Protein AF-0000000078439221 (afdb_homodimer)

Sequence (364 aa):
MPETSILLKPAPYHVLSYGTLLGTTFFHSFVNGVVQFKTLPRPQFSALQARLFPIYFGIQSAVPLVLAITYPGGGPNHDSAGITGLLQTSNRWGFLVPIATICATGLVNLLVLLPATTKVMAERYSQERKDGKKSYDSAPHSQEMLALNKKFGKLHGISTLLNLTSFIMAVVYGVALSGRIVMPETSILLKPAPYHVLSYGTLLGTTFFHSFVNGVVQFKTLPRPQFSALQARLFPIYFGIQSAVPLVLAITYPGGGPNHDSAGITGLLQTSNRWGFLVPIATICATGLVNLLVLLPATTKVMAERYSQERKDGKKSYDSAPHSQEMLALNKKFGKLHGISTLLNLTSFIMAVVYGVALSGRIV

Foldseek 3Di:
DPPPDPVVALVVVLVVLLCCLQVLLCCVLPPVLVCLVVPDDPVVSVVVCLVVLLVNLVSLQCSLVSNQQSARAQPPVRADGHNRRCPDPVNVQQRNVLSVLSNVLSCCVNPPLSVVLVVLVVVQVVLCVVQVHHLPDDDDDDPVSVVSVVSNCVSVVVNSVSSVSNNVSSVSNVVSVVSRDD/DPPPDPVVALVVVLVVLLVCLLVLLCCVLPPVLVCLVVPDDPVVSVVVCLVVLLVNLVSLQCSLVSNQQSARAQPPVRADGHNRRCPDPVNVQQRNVLSVLSNVLSCCVNPPLSVVLVVLVVVQVVLCVVQVHHLPDDDDDDPSSVVSVVSNCVSVVSNSVSSVSNNVSSVSNVVSVVSRDD

Solvent-accessible surface area (backbone atoms only — not comparable to full-atom values): 18259 Å² total; per-residue (Å²): 126,82,81,72,58,66,85,78,44,46,31,31,58,24,45,47,45,50,15,37,53,43,3,34,48,50,36,44,67,71,42,50,49,52,51,42,58,77,66,40,60,64,72,60,36,49,55,47,46,68,64,45,43,60,56,54,25,42,47,39,31,49,44,35,55,52,39,40,61,19,32,63,33,36,43,98,77,59,37,48,47,19,59,68,24,41,68,32,75,92,29,33,79,38,44,37,48,23,39,51,48,23,21,51,38,16,40,44,36,49,71,48,44,45,58,52,41,52,50,48,50,53,50,45,53,54,47,20,65,74,67,74,44,62,90,84,52,76,82,86,72,54,71,67,53,50,52,46,51,51,51,40,50,51,46,52,49,53,43,51,50,38,50,48,50,31,47,53,26,44,50,48,28,31,42,45,52,25,74,27,54,54,125,82,80,72,60,66,84,79,43,45,31,31,60,23,43,46,45,50,14,36,53,42,3,32,48,49,36,43,68,71,42,49,49,51,51,43,58,75,67,40,59,65,70,59,34,51,55,46,47,67,63,45,44,60,55,55,25,41,47,38,31,48,45,35,55,51,40,39,60,18,31,63,32,36,42,96,76,60,36,48,47,18,58,68,21,41,68,33,76,92,29,33,79,38,42,37,48,24,38,52,47,24,21,50,38,15,41,45,36,47,72,48,43,44,57,52,43,53,52,48,49,53,50,45,54,53,48,20,63,75,66,73,44,62,88,83,53,75,82,86,71,53,72,68,53,50,52,47,51,50,50,41,51,50,47,51,47,54,43,51,50,37,50,48,49,31,47,54,26,45,50,47,28,30,42,44,54,25,73,25,54,53

Nearest PDB structures (foldseek):
  1i4l-assembly2_A-2  TM=3.339E-01  e=3.335E+00  Homo sapiens
  3zx6-assembly1_A  TM=2.802E-01  e=3.182E+00  Archaeoglobus fulgidus DSM 4304
  6wtd-assembly1_X  TM=2.904E-01  e=3.037E+00  Saccharomyces cerevisiae
  1i4d-assembly1_B  TM=2.488E-01  e=6.427E+00  Homo sapiens
  1i4d-assembly1_A  TM=2.793E-01  e=9.350E+00  Homo sapiens

pLDDT: mean 95.46, std 7.62, range [44.28, 98.94]

Radius of gyration: 23.37 Å; Cα contacts (8 Å, |Δi|>4): 506; chains: 2; bounding box: 56×71×48 Å

InterPro domains:
  IPR025423 TMEM205-like [PF13664] (16-125)
  IPR053009 Xanthocillin Biosynthesis-Associated Protein [PTHR23241] (12-181)

Organism: NCBI:txid1398154

Secondary structure (DSSP, 8-state):
-----GGGSSHHHHHHHHHHHHHHHHHIIIIIHHHHHHHS-HHHHHHHHHHHHHHHHHHHHHHHHHHHHT---BTTTTBPSHHHHHTSGGGIIIIIHHHHHHHHHHHHIIIIIHHHHHHHHHHHHHHHHHHTS-TTSSSP--HHHHHHHHHHHHHHHHHHHHHHHHHHHHHHHHHHHHTTB-/-----GGGSSHHHHHHHHHHHHHHHHHIIIIIHHHHHHHS-HHHHHHHHHHHHHHHHHHHHHHHHHHHHT---BTTTTBPSHHHHHTSGGGIIIIIHHHHHHHHHHHHIIIIIHHHHHHHHHHHHHHHHHHTS-TTSSSP--HHHHHHHHHHHHHHHHHHHHHHHHHHHHHHHHHHHHTTB-

Structure (mmCIF, N/CA/C/O backbone):
data_AF-0000000078439221-model_v1
#
loop_
_entity.id
_entity.type
_entity.pdbx_description
1 polymer 'TMEM205-like domain-containing protein'
#
loop_
_atom_site.group_PDB
_atom_site.id
_atom_site.type_symbol
_atom_site.label_atom_id
_atom_site.label_alt_id
_atom_site.label_comp_id
_atom_site.label_asym_id
_atom_site.label_entity_id
_atom_site.label_seq_id
_atom_site.pdbx_PDB_ins_code
_atom_site.Cartn_x
_atom_site.Cartn_y
_atom_site.Cartn_z
_atom_site.occupancy
_atom_site.B_iso_or_equiv
_atom_site.auth_seq_id
_atom_site.auth_comp_id
_atom_site.auth_asym_id
_atom_site.auth_atom_id
_atom_site.pdbx_PDB_model_num
ATOM 1 N N . MET A 1 1 ? -15.914 36.75 3.844 1 44.41 1 MET A N 1
ATOM 2 C CA . MET A 1 1 ? -15.883 36.125 2.523 1 44.41 1 MET A CA 1
ATOM 3 C C . MET A 1 1 ? -16.234 34.625 2.611 1 44.41 1 MET A C 1
ATOM 5 O O . MET A 1 1 ? -16.016 34 3.643 1 44.41 1 MET A O 1
ATOM 9 N N . PRO A 1 2 ? -17.031 34.094 1.822 1 50.22 2 PRO A N 1
ATOM 10 C CA . PRO A 1 2 ? -17.5 32.719 2 1 50.22 2 PRO A CA 1
ATOM 11 C C . PRO A 1 2 ? -16.359 31.703 2.111 1 50.22 2 PRO A C 1
ATOM 13 O O . PRO A 1 2 ? -15.344 31.844 1.422 1 50.22 2 PRO A O 1
ATOM 16 N N . GLU A 1 3 ? -16.156 31.047 3.207 1 63.66 3 GLU A N 1
ATOM 17 C CA . GLU A 1 3 ? -15.07 30.094 3.441 1 63.66 3 GLU A CA 1
ATOM 18 C C . GLU A 1 3 ? -14.969 29.078 2.303 1 63.66 3 GLU A C 1
ATOM 20 O O . GLU A 1 3 ? -15.953 28.422 1.955 1 63.66 3 GLU A O 1
ATOM 25 N N . THR A 1 4 ? -14.109 29.312 1.229 1 75.19 4 THR A N 1
ATOM 26 C CA . THR A 1 4 ? -13.867 28.422 0.101 1 75.19 4 THR A CA 1
ATOM 27 C C . THR A 1 4 ? -13.812 26.969 0.564 1 75.19 4 THR A C 1
ATOM 29 O O . THR A 1 4 ? -13.25 26.672 1.619 1 75.19 4 THR A O 1
ATOM 32 N N . SER A 1 5 ? -14.609 26.25 -0.125 1 89.12 5 SER A N 1
ATOM 33 C CA . SER A 1 5 ? -14.68 24.812 0.178 1 89.12 5 SER A CA 1
ATOM 34 C C . SER A 1 5 ? -13.281 24.203 0.271 1 89.12 5 SER A C 1
ATOM 36 O O . SER A 1 5 ? -12.406 24.531 -0.534 1 89.12 5 SER A O 1
ATOM 38 N N . ILE A 1 6 ? -12.961 23.5 1.235 1 89.38 6 ILE A N 1
ATOM 39 C CA . ILE A 1 6 ? -11.695 22.812 1.461 1 89.38 6 ILE A CA 1
ATOM 40 C C . ILE A 1 6 ? -11.32 22 0.228 1 89.38 6 ILE A C 1
ATOM 42 O O . ILE A 1 6 ? -10.133 21.797 -0.06 1 89.38 6 ILE A O 1
ATOM 46 N N . LEU A 1 7 ? -12.297 21.594 -0.564 1 90.12 7 LEU A N 1
ATOM 47 C CA . LEU A 1 7 ? -12.062 20.75 -1.728 1 90.12 7 LEU A CA 1
ATOM 48 C C . LEU A 1 7 ? -11.453 21.547 -2.871 1 90.12 7 LEU A C 1
ATOM 50 O O . LEU A 1 7 ? -10.93 20.984 -3.832 1 90.12 7 LEU A O 1
ATOM 54 N N . LEU A 1 8 ? -11.484 22.828 -2.76 1 89.56 8 LEU A N 1
ATOM 55 C CA . LEU A 1 8 ? -10.898 23.672 -3.797 1 89.56 8 LEU A CA 1
ATOM 56 C C . LEU A 1 8 ? -9.477 24.078 -3.42 1 89.56 8 LEU A C 1
ATOM 58 O O . LEU A 1 8 ? -8.781 24.719 -4.207 1 89.56 8 LEU A O 1
ATOM 62 N N . LYS A 1 9 ? -9.078 23.703 -2.262 1 90.5 9 LYS A N 1
ATOM 63 C CA . LYS A 1 9 ? -7.723 23.969 -1.795 1 90.5 9 LYS A CA 1
ATOM 64 C C . LYS A 1 9 ? -6.781 22.812 -2.146 1 90.5 9 LYS A C 1
ATOM 66 O O . LYS A 1 9 ? -7.219 21.672 -2.309 1 90.5 9 LYS A O 1
ATOM 71 N N . PRO A 1 10 ? -5.5 23 -2.246 1 93.12 10 PRO A N 1
ATOM 72 C CA . PRO A 1 10 ? -4.547 21.969 -2.631 1 93.12 10 PRO A CA 1
ATOM 73 C C . PRO A 1 10 ? -4.266 20.969 -1.5 1 93.12 10 PRO A C 1
ATOM 75 O O . PRO A 1 10 ? -3.855 19.844 -1.756 1 93.12 10 PRO A O 1
ATOM 78 N N . ALA A 1 11 ? -4.566 21.344 -0.304 1 94.31 11 ALA A N 1
ATOM 79 C CA . ALA A 1 11 ? -4.121 20.625 0.877 1 94.31 11 ALA A CA 1
ATOM 80 C C . ALA A 1 11 ? -4.703 19.203 0.901 1 94.31 11 ALA A C 1
ATOM 82 O O . ALA A 1 11 ? -3.998 18.25 1.212 1 94.31 11 ALA A O 1
ATOM 83 N N . PRO A 1 12 ? -5.988 19.047 0.542 1 96.75 12 PRO A N 1
ATOM 84 C CA . PRO A 1 12 ? -6.508 17.672 0.556 1 96.75 12 PRO A CA 1
ATOM 85 C C . PRO A 1 12 ? -5.789 16.766 -0.431 1 96.75 12 PRO A C 1
ATOM 87 O O . PRO A 1 12 ? -5.48 15.617 -0.101 1 96.75 12 PRO A O 1
ATOM 90 N N . TYR A 1 13 ? -5.48 17.266 -1.539 1 97.81 13 TYR A N 1
ATOM 91 C CA . TYR A 1 13 ? -4.809 16.469 -2.561 1 97.81 13 TYR A CA 1
ATOM 92 C C . TYR A 1 13 ? -3.367 16.172 -2.168 1 97.81 13 TYR A C 1
ATOM 94 O O . TYR A 1 13 ? -2.824 15.125 -2.508 1 97.81 13 TYR A O 1
ATOM 102 N N . HIS A 1 14 ? -2.824 17.094 -1.469 1 98.12 14 HIS A N 1
ATOM 103 C CA . HIS A 1 14 ? -1.473 16.906 -0.957 1 98.12 14 HIS A CA 1
ATOM 104 C C . HIS A 1 14 ? -1.422 15.766 0.062 1 98.12 14 HIS A C 1
ATOM 106 O O . HIS A 1 14 ? -0.618 14.844 -0.072 1 98.12 14 HIS A O 1
ATOM 112 N N . VAL A 1 15 ? -2.33 15.789 0.972 1 98.31 15 VAL A N 1
ATOM 113 C CA . VAL A 1 15 ? -2.346 14.812 2.059 1 98.31 15 VAL A CA 1
ATOM 114 C C . VAL A 1 15 ? -2.686 13.43 1.509 1 98.31 15 VAL A C 1
ATOM 116 O O . VAL A 1 15 ? -2.039 12.445 1.858 1 98.31 15 VAL A O 1
ATOM 119 N N . LEU A 1 16 ? -3.594 13.391 0.62 1 98.88 16 LEU A N 1
ATOM 120 C CA . LEU A 1 16 ? -3.996 12.109 0.042 1 98.88 16 LEU A CA 1
ATOM 121 C C . LEU A 1 16 ? -2.881 11.531 -0.819 1 98.88 16 LEU A C 1
ATOM 123 O O . LEU A 1 16 ? -2.633 10.32 -0.788 1 98.88 16 LEU A O 1
ATOM 127 N N . SER A 1 17 ? -2.207 12.359 -1.577 1 98.88 17 SER A N 1
ATOM 128 C CA . SER A 1 17 ? -1.103 11.898 -2.412 1 98.88 17 SER A CA 1
ATOM 129 C C . SER A 1 17 ? 0.062 11.406 -1.562 1 98.88 17 SER A C 1
ATOM 131 O O . SER A 1 17 ? 0.631 10.344 -1.835 1 98.88 17 SER A O 1
ATOM 133 N N . TYR A 1 18 ? 0.361 12.18 -0.55 1 98.88 18 TYR A N 1
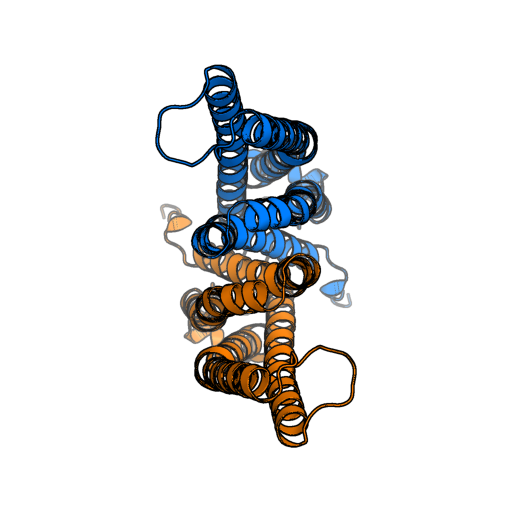ATOM 134 C CA . TYR A 1 18 ? 1.446 11.781 0.337 1 98.88 18 TYR A CA 1
ATOM 135 C C . TYR A 1 18 ? 1.151 10.43 0.981 1 98.88 18 TYR A C 1
ATOM 137 O O . TYR A 1 18 ? 2.008 9.539 1.001 1 98.88 18 TYR A O 1
ATOM 145 N N . GLY A 1 19 ? -0.044 10.258 1.537 1 98.94 19 GLY A N 1
ATOM 146 C CA . GLY A 1 19 ? -0.419 9 2.162 1 98.94 19 GLY A CA 1
ATOM 147 C C . GLY A 1 19 ? -0.369 7.82 1.21 1 98.94 19 GLY A C 1
ATOM 148 O O . GLY A 1 19 ? 0.093 6.738 1.577 1 98.94 19 GLY A O 1
ATOM 149 N N . THR A 1 20 ? -0.86 8.039 -0.013 1 98.94 20 THR A N 1
ATOM 150 C CA . THR A 1 20 ? -0.829 6.992 -1.027 1 98.94 20 THR A CA 1
ATOM 151 C C . THR A 1 20 ? 0.605 6.555 -1.306 1 98.94 20 THR A C 1
ATOM 153 O O . THR A 1 20 ? 0.891 5.355 -1.372 1 98.94 20 THR A O 1
ATOM 156 N N . LEU A 1 21 ? 1.48 7.516 -1.413 1 98.94 21 LEU A N 1
ATOM 157 C CA . LEU A 1 21 ? 2.883 7.23 -1.695 1 98.94 21 LEU A CA 1
ATOM 158 C C . LEU A 1 21 ? 3.523 6.461 -0.543 1 98.94 21 LEU A C 1
ATOM 160 O O . LEU A 1 21 ? 4.148 5.422 -0.757 1 98.94 21 LEU A O 1
ATOM 164 N N . LEU A 1 22 ? 3.377 6.945 0.686 1 98.94 22 LEU A N 1
ATOM 165 C CA . LEU A 1 22 ? 3.996 6.328 1.853 1 98.94 22 LEU A CA 1
ATOM 166 C C . LEU A 1 22 ? 3.469 4.91 2.064 1 98.94 22 LEU A C 1
ATOM 168 O O . LEU A 1 22 ? 4.25 3.969 2.199 1 98.94 22 LEU A O 1
ATOM 172 N N . GLY A 1 23 ? 2.182 4.77 2.051 1 98.94 23 GLY A N 1
ATOM 173 C CA . GLY A 1 23 ? 1.59 3.473 2.35 1 98.94 23 GLY A CA 1
ATOM 174 C C . GLY A 1 23 ? 1.845 2.438 1.27 1 98.94 23 GLY A C 1
ATOM 175 O O . GLY A 1 23 ? 2.053 1.261 1.567 1 98.94 23 GLY A O 1
ATOM 176 N N . THR A 1 24 ? 1.765 2.902 0.025 1 98.88 24 THR A N 1
ATOM 177 C CA . THR A 1 24 ? 2.104 2.002 -1.071 1 98.88 24 THR A CA 1
ATOM 178 C C . THR A 1 24 ? 3.537 1.497 -0.933 1 98.88 24 THR A C 1
ATOM 180 O O . THR A 1 24 ? 3.793 0.297 -1.054 1 98.88 24 THR A O 1
ATOM 183 N N . THR A 1 25 ? 4.441 2.395 -0.646 1 98.88 25 THR A N 1
ATOM 184 C CA . THR A 1 25 ? 5.852 2.041 -0.529 1 98.88 25 THR A CA 1
ATOM 185 C C . THR A 1 25 ? 6.082 1.119 0.666 1 98.88 25 THR A C 1
ATOM 187 O O . THR A 1 25 ? 6.773 0.107 0.551 1 98.88 25 THR A O 1
ATOM 190 N N . PHE A 1 26 ? 5.504 1.433 1.766 1 98.94 26 PHE A N 1
ATOM 191 C CA . PHE A 1 26 ? 5.621 0.6 2.957 1 98.94 26 PHE A CA 1
ATOM 192 C C . PHE A 1 26 ? 5.094 -0.804 2.689 1 98.94 26 PHE A C 1
ATOM 194 O O . PHE A 1 26 ? 5.785 -1.792 2.939 1 98.94 26 PHE A O 1
ATOM 201 N N . PHE A 1 27 ? 3.871 -0.852 2.209 1 98.88 27 PHE A N 1
ATOM 202 C CA . PHE A 1 27 ? 3.184 -2.133 2.104 1 98.88 27 PHE A CA 1
ATOM 203 C C . PHE A 1 27 ? 3.889 -3.047 1.108 1 98.88 27 PHE A C 1
ATOM 205 O O . PHE A 1 27 ? 4.09 -4.234 1.381 1 98.88 27 PHE A O 1
ATOM 212 N N . HIS A 1 28 ? 4.25 -2.508 -0.046 1 98.69 28 HIS A N 1
ATOM 213 C CA . HIS A 1 28 ? 4.875 -3.361 -1.05 1 98.69 28 HIS A CA 1
ATOM 214 C C . HIS A 1 28 ? 6.27 -3.795 -0.614 1 98.69 28 HIS A C 1
ATOM 216 O O . HIS A 1 28 ? 6.676 -4.934 -0.856 1 98.69 28 HIS A O 1
ATOM 222 N N . SER A 1 29 ? 7.035 -2.924 0.093 1 98.44 29 SER A N 1
ATOM 223 C CA . SER A 1 29 ? 8.43 -3.197 0.427 1 98.44 29 SER A CA 1
ATOM 224 C C . SER A 1 29 ? 8.539 -4.164 1.601 1 98.44 29 SER A C 1
ATOM 226 O O . SER A 1 29 ? 9.398 -5.047 1.608 1 98.44 29 SER A O 1
ATOM 228 N N . PHE A 1 30 ? 7.613 -4.031 2.5 1 98.69 30 PHE A N 1
ATOM 229 C CA . PHE A 1 30 ? 7.891 -4.719 3.754 1 98.69 30 PHE A CA 1
ATOM 230 C C . PHE A 1 30 ? 6.848 -5.801 4.02 1 98.69 30 PHE A C 1
ATOM 232 O O . PHE A 1 30 ? 7 -6.605 4.941 1 98.69 30 PHE A O 1
ATOM 239 N N . VAL A 1 31 ? 5.762 -5.828 3.232 1 98.62 31 VAL A N 1
ATOM 240 C CA . VAL A 1 31 ? 4.727 -6.832 3.459 1 98.62 31 VAL A CA 1
ATOM 241 C C . VAL A 1 31 ? 4.465 -7.605 2.166 1 98.62 31 VAL A C 1
ATOM 243 O O . VAL A 1 31 ? 4.812 -8.781 2.057 1 98.62 31 VAL A O 1
ATOM 246 N N . ASN A 1 32 ? 3.994 -6.895 1.194 1 98.56 32 ASN A N 1
ATOM 247 C CA . ASN A 1 32 ? 3.486 -7.508 -0.029 1 98.56 32 ASN A CA 1
ATOM 248 C C . ASN A 1 32 ? 4.574 -8.297 -0.753 1 98.56 32 ASN A C 1
ATOM 250 O O . ASN A 1 32 ? 4.398 -9.477 -1.041 1 98.56 32 ASN A O 1
ATOM 254 N N . GLY A 1 33 ? 5.676 -7.645 -0.997 1 98.12 33 GLY A N 1
ATOM 255 C CA . GLY A 1 33 ? 6.77 -8.312 -1.676 1 98.12 33 GLY A CA 1
ATOM 256 C C . GLY A 1 33 ? 7.301 -9.516 -0.911 1 98.12 33 GLY A C 1
ATOM 257 O O . GLY A 1 33 ? 7.605 -10.555 -1.505 1 98.12 33 GLY A O 1
ATOM 258 N N . VAL A 1 34 ? 7.379 -9.398 0.354 1 98.5 34 VAL A N 1
ATOM 259 C CA . VAL A 1 34 ? 7.902 -10.453 1.21 1 98.5 34 VAL A CA 1
ATOM 260 C C . VAL A 1 34 ? 6.941 -11.648 1.199 1 98.5 34 VAL A C 1
ATOM 262 O O . VAL A 1 34 ? 7.363 -12.789 1.003 1 98.5 34 VAL A O 1
ATOM 265 N N . VAL A 1 35 ? 5.707 -11.398 1.324 1 98.81 35 VAL A N 1
ATOM 266 C CA . VAL A 1 35 ? 4.707 -12.461 1.365 1 98.81 35 VAL A CA 1
ATOM 267 C C . VAL A 1 35 ? 4.617 -13.141 -0.001 1 98.81 35 VAL A C 1
ATOM 269 O O . VAL A 1 35 ? 4.512 -14.367 -0.087 1 98.81 35 VAL A O 1
ATOM 272 N N . GLN A 1 36 ? 4.688 -12.383 -1.051 1 98.81 36 GLN A N 1
ATOM 273 C CA . GLN A 1 36 ? 4.664 -12.945 -2.398 1 98.81 36 GLN A CA 1
ATOM 274 C C . GLN A 1 36 ? 5.844 -13.883 -2.623 1 98.81 36 GLN A C 1
ATOM 276 O O . GLN A 1 36 ? 5.676 -14.984 -3.16 1 98.81 36 GLN A O 1
ATOM 281 N N . PHE A 1 37 ? 6.98 -13.477 -2.221 1 98.19 37 PHE A N 1
ATOM 282 C CA . PHE A 1 37 ? 8.188 -14.266 -2.402 1 98.19 37 PHE A CA 1
ATOM 283 C C . PHE A 1 37 ? 8.102 -15.578 -1.632 1 98.19 37 PHE A C 1
ATOM 285 O O . PHE A 1 37 ? 8.5 -16.625 -2.141 1 98.19 37 PHE A O 1
ATOM 292 N N . LYS A 1 38 ? 7.543 -15.562 -0.443 1 98.38 38 LYS A N 1
ATOM 293 C CA . LYS A 1 38 ? 7.477 -16.734 0.418 1 98.38 38 LYS A CA 1
ATOM 294 C C . LYS A 1 38 ? 6.355 -17.672 -0.02 1 98.38 38 LYS A C 1
ATOM 296 O O . LYS A 1 38 ? 6.387 -18.875 0.286 1 98.38 38 LYS A O 1
ATOM 301 N N . THR A 1 39 ? 5.398 -17.203 -0.735 1 98.5 39 THR A N 1
ATOM 302 C CA . THR A 1 39 ? 4.188 -17.969 -0.995 1 98.5 39 THR A CA 1
ATOM 303 C C . THR A 1 39 ? 4.203 -18.547 -2.41 1 98.5 39 THR A C 1
ATOM 305 O O . THR A 1 39 ? 3.721 -19.656 -2.645 1 98.5 39 THR A O 1
ATOM 308 N N . LEU A 1 40 ? 4.793 -17.859 -3.404 1 98.44 40 LEU A N 1
ATOM 309 C CA . LEU A 1 40 ? 4.676 -18.219 -4.812 1 98.44 40 LEU A CA 1
ATOM 310 C C . LEU A 1 40 ? 5.934 -18.938 -5.297 1 98.44 40 LEU A C 1
ATOM 312 O O . LEU A 1 40 ? 7.043 -18.578 -4.891 1 98.44 40 LEU A O 1
ATOM 316 N N . PRO A 1 41 ? 5.73 -19.891 -6.25 1 96.75 41 PRO A N 1
ATOM 317 C CA . PRO A 1 41 ? 6.922 -20.344 -6.977 1 96.75 41 PRO A CA 1
ATOM 318 C C . PRO A 1 41 ? 7.625 -19.203 -7.715 1 96.75 41 PRO A C 1
ATOM 320 O O . PRO A 1 41 ? 6.973 -18.266 -8.18 1 96.75 41 PRO A O 1
ATOM 323 N N . ARG A 1 42 ? 8.891 -19.328 -7.938 1 95.56 42 ARG A N 1
ATOM 324 C CA . ARG A 1 42 ? 9.742 -18.266 -8.43 1 95.56 42 ARG A CA 1
ATOM 325 C C . ARG A 1 42 ? 9.25 -17.734 -9.781 1 95.56 42 ARG A C 1
ATOM 327 O O . ARG A 1 42 ? 9.203 -16.531 -10 1 95.56 42 ARG A O 1
ATOM 334 N N . PRO A 1 43 ? 8.898 -18.594 -10.727 1 94.69 43 PRO A N 1
ATOM 335 C CA . PRO A 1 43 ? 8.43 -18.047 -12 1 94.69 43 PRO A CA 1
ATOM 336 C C . PRO A 1 43 ? 7.168 -17.203 -11.859 1 94.69 43 PRO A C 1
ATOM 338 O O . PRO A 1 43 ? 7.031 -16.172 -12.523 1 94.69 43 PRO A O 1
ATOM 341 N N . GLN A 1 44 ? 6.234 -17.641 -10.992 1 96.69 44 GLN A N 1
ATOM 342 C CA . GLN A 1 44 ? 5.012 -16.875 -10.773 1 96.69 44 GLN A CA 1
ATOM 343 C C . GLN A 1 44 ? 5.305 -15.578 -10.023 1 96.69 44 GLN A C 1
ATOM 345 O O . GLN A 1 44 ? 4.711 -14.539 -10.312 1 96.69 44 GLN A O 1
ATOM 350 N N . PHE A 1 45 ? 6.211 -15.711 -9.055 1 97.81 45 PHE A N 1
ATOM 351 C CA . PHE A 1 45 ? 6.652 -14.516 -8.344 1 97.81 45 PHE A CA 1
ATOM 352 C C . PHE A 1 45 ? 7.242 -13.492 -9.305 1 97.81 45 PHE A C 1
ATOM 354 O O . PHE A 1 45 ? 6.891 -12.312 -9.258 1 97.81 45 PHE A O 1
ATOM 361 N N . SER A 1 46 ? 8.086 -13.953 -10.141 1 96.25 46 SER A N 1
ATOM 362 C CA . SER A 1 46 ? 8.75 -13.078 -11.102 1 96.25 46 SER A CA 1
ATOM 363 C C . SER A 1 46 ? 7.746 -12.438 -12.055 1 96.25 46 SER A C 1
ATOM 365 O O . SER A 1 46 ? 7.828 -11.242 -12.336 1 96.25 46 SER A O 1
ATOM 367 N N . ALA A 1 47 ? 6.852 -13.195 -12.547 1 96.31 47 ALA A N 1
ATOM 368 C CA . ALA A 1 47 ? 5.832 -12.68 -13.461 1 96.31 47 ALA A CA 1
ATOM 369 C C . ALA A 1 47 ? 4.98 -11.609 -12.781 1 96.31 47 ALA A C 1
ATOM 371 O O . ALA A 1 47 ? 4.633 -10.602 -13.398 1 96.31 47 ALA A O 1
ATOM 372 N N . LEU A 1 48 ? 4.645 -11.867 -11.539 1 98.25 48 LEU A N 1
ATOM 373 C CA . LEU A 1 48 ? 3.838 -10.914 -10.789 1 98.25 48 LEU A CA 1
ATOM 374 C C . LEU A 1 48 ? 4.602 -9.609 -10.578 1 98.25 48 LEU A C 1
ATOM 376 O O . LEU A 1 48 ? 4.051 -8.523 -10.781 1 98.25 48 LEU A O 1
ATOM 380 N N . GLN A 1 49 ? 5.871 -9.68 -10.227 1 97.81 49 GLN A N 1
ATOM 381 C CA . GLN A 1 49 ? 6.672 -8.484 -10.031 1 97.81 49 GLN A CA 1
ATOM 382 C C . GLN A 1 49 ? 6.809 -7.688 -11.32 1 97.81 49 GLN A C 1
ATOM 384 O O . GLN A 1 49 ? 6.809 -6.453 -11.305 1 97.81 49 GLN A O 1
ATOM 389 N N . ALA A 1 50 ? 6.926 -8.367 -12.398 1 96.62 50 ALA A N 1
ATOM 390 C CA . ALA A 1 50 ? 7.066 -7.711 -13.695 1 96.62 50 ALA A CA 1
ATOM 391 C C . ALA A 1 50 ? 5.84 -6.871 -14.023 1 96.62 50 ALA A C 1
ATOM 393 O O . ALA A 1 50 ? 5.93 -5.891 -14.773 1 96.62 50 ALA A O 1
ATOM 394 N N . ARG A 1 51 ? 4.727 -7.223 -13.5 1 98 51 ARG A N 1
ATOM 395 C CA . ARG A 1 51 ? 3.498 -6.477 -13.75 1 98 51 ARG A CA 1
ATOM 396 C C . ARG A 1 51 ? 3.279 -5.402 -12.688 1 98 51 ARG A C 1
ATOM 398 O O . ARG A 1 51 ? 2.699 -4.355 -12.969 1 98 51 ARG A O 1
ATOM 405 N N . LEU A 1 52 ? 3.74 -5.609 -11.5 1 98.69 52 LEU A N 1
ATOM 406 C CA . LEU A 1 52 ? 3.496 -4.695 -10.391 1 98.69 52 LEU A CA 1
ATOM 407 C C . LEU A 1 52 ? 4.5 -3.545 -10.398 1 98.69 52 LEU A C 1
ATOM 409 O O . LEU A 1 52 ? 4.141 -2.4 -10.117 1 98.69 52 LEU A O 1
ATOM 413 N N . PHE A 1 53 ? 5.719 -3.805 -10.789 1 98.69 53 PHE A N 1
ATOM 414 C CA . PHE A 1 53 ? 6.797 -2.846 -10.586 1 98.69 53 PHE A CA 1
ATOM 415 C C . PHE A 1 53 ? 6.602 -1.616 -11.461 1 98.69 53 PHE A C 1
ATOM 417 O O . PHE A 1 53 ? 6.855 -0.49 -11.031 1 98.69 53 PHE A O 1
ATOM 424 N N . PRO A 1 54 ? 6.16 -1.768 -12.688 1 98.75 54 PRO A N 1
ATOM 425 C CA . PRO A 1 54 ? 5.918 -0.552 -13.469 1 98.75 54 PRO A CA 1
ATOM 426 C C . PRO A 1 54 ? 4.898 0.377 -12.82 1 98.75 54 PRO A C 1
ATOM 428 O O . PRO A 1 54 ? 5.047 1.601 -12.875 1 98.75 54 PRO A O 1
ATOM 431 N N . ILE A 1 55 ? 3.906 -0.143 -12.219 1 98.88 55 ILE A N 1
ATOM 432 C CA . ILE A 1 55 ? 2.889 0.66 -11.547 1 98.88 55 ILE A CA 1
ATOM 433 C C . ILE A 1 55 ? 3.463 1.256 -10.266 1 98.88 55 ILE A C 1
ATOM 435 O O . ILE A 1 55 ? 3.314 2.453 -10.008 1 98.88 55 ILE A O 1
ATOM 439 N N . TYR A 1 56 ? 4.129 0.408 -9.492 1 98.88 56 TYR A N 1
ATOM 440 C CA . TYR A 1 56 ? 4.699 0.775 -8.203 1 98.88 56 TYR A CA 1
ATOM 441 C C . TYR A 1 56 ? 5.727 1.894 -8.359 1 98.88 56 TYR A C 1
ATOM 443 O O . TYR A 1 56 ? 5.621 2.934 -7.703 1 98.88 56 TYR A O 1
ATOM 451 N N . PHE A 1 57 ? 6.656 1.709 -9.289 1 98.94 57 PHE A N 1
ATOM 452 C CA . PHE A 1 57 ? 7.676 2.727 -9.508 1 98.94 57 PHE A CA 1
ATOM 453 C C . PHE A 1 57 ? 7.098 3.92 -10.258 1 98.94 57 PHE A C 1
ATOM 455 O O . PHE A 1 57 ? 7.598 5.039 -10.125 1 98.94 57 PHE A O 1
ATOM 462 N N . GLY A 1 58 ? 6.09 3.686 -11.016 1 98.94 58 GLY A N 1
ATOM 463 C CA . GLY A 1 58 ? 5.363 4.805 -11.602 1 98.94 58 GLY A CA 1
ATOM 464 C C . GLY A 1 58 ? 4.77 5.734 -10.555 1 98.94 58 GLY A C 1
ATOM 465 O O . GLY A 1 58 ? 4.852 6.957 -10.688 1 98.94 58 GLY A O 1
ATOM 466 N N . ILE A 1 59 ? 4.168 5.145 -9.57 1 98.88 59 ILE A N 1
ATOM 467 C CA . ILE A 1 59 ? 3.609 5.914 -8.461 1 98.88 59 ILE A CA 1
ATOM 468 C C . ILE A 1 59 ? 4.723 6.691 -7.766 1 98.88 59 ILE A C 1
ATOM 470 O O . ILE A 1 59 ? 4.582 7.887 -7.496 1 98.88 59 ILE A O 1
ATOM 474 N N . GLN A 1 60 ? 5.871 6.066 -7.566 1 98.88 60 GLN A N 1
ATOM 475 C CA . GLN A 1 60 ? 6.988 6.699 -6.875 1 98.88 60 GLN A CA 1
ATOM 476 C C . GLN A 1 60 ? 7.605 7.805 -7.73 1 98.88 60 GLN A C 1
ATOM 478 O O . GLN A 1 60 ? 8.258 8.711 -7.211 1 98.88 60 GLN A O 1
ATOM 483 N N . SER A 1 61 ? 7.387 7.727 -9.023 1 98.88 61 SER A N 1
ATOM 484 C CA . SER A 1 61 ? 7.926 8.734 -9.938 1 98.88 61 SER A CA 1
ATOM 485 C C . SER A 1 61 ? 6.961 9.906 -10.094 1 98.88 61 SER A C 1
ATOM 487 O O . SER A 1 61 ? 7.379 11.062 -10.102 1 98.88 61 SER A O 1
ATOM 489 N N . ALA A 1 62 ? 5.672 9.633 -10.141 1 98.88 62 ALA A N 1
ATOM 490 C CA . ALA A 1 62 ? 4.691 10.641 -10.531 1 98.88 62 ALA A CA 1
ATOM 491 C C . ALA A 1 62 ? 4.133 11.359 -9.305 1 98.88 62 ALA A C 1
ATOM 493 O O . ALA A 1 62 ? 3.887 12.57 -9.352 1 98.88 62 ALA A O 1
ATOM 494 N N . VAL A 1 63 ? 3.902 10.688 -8.195 1 98.88 63 VAL A N 1
ATOM 495 C CA . VAL A 1 63 ? 3.197 11.25 -7.055 1 98.88 63 VAL A CA 1
ATOM 496 C C . VAL A 1 63 ? 4.02 12.391 -6.453 1 98.88 63 VAL A C 1
ATOM 498 O O . VAL A 1 63 ? 3.467 13.406 -6.02 1 98.88 63 VAL A O 1
ATOM 501 N N . PRO A 1 64 ? 5.355 12.281 -6.438 1 98.75 64 PRO A N 1
ATOM 502 C CA . PRO A 1 64 ? 6.129 13.43 -5.945 1 98.75 64 PRO A CA 1
ATOM 503 C C . PRO A 1 64 ? 5.871 14.703 -6.75 1 98.75 64 PRO A C 1
ATOM 505 O O . PRO A 1 64 ? 5.926 15.805 -6.195 1 98.75 64 PRO A O 1
ATOM 508 N N . LEU A 1 65 ? 5.586 14.57 -8.008 1 98.56 65 LEU A N 1
ATOM 509 C CA . LEU A 1 65 ? 5.242 15.742 -8.805 1 98.56 65 LEU A CA 1
ATOM 510 C C . LEU A 1 65 ? 3.918 16.344 -8.352 1 98.56 65 LEU A C 1
ATOM 512 O O . LEU A 1 65 ? 3.771 17.562 -8.297 1 98.56 65 LEU A O 1
ATOM 516 N N . VAL A 1 66 ? 2.953 15.508 -7.992 1 98.56 66 VAL A N 1
ATOM 517 C CA . VAL A 1 66 ? 1.683 15.969 -7.441 1 98.56 66 VAL A CA 1
ATOM 518 C C . VAL A 1 66 ? 1.923 16.672 -6.109 1 98.56 66 VAL A C 1
ATOM 520 O O . VAL A 1 66 ? 1.326 17.719 -5.836 1 98.56 66 VAL A O 1
ATOM 523 N N . LEU A 1 67 ? 2.816 16.125 -5.34 1 98.44 67 LEU A N 1
ATOM 524 C CA . LEU A 1 67 ? 3.146 16.734 -4.059 1 98.44 67 LEU A CA 1
ATOM 525 C C . LEU A 1 67 ? 3.762 18.125 -4.258 1 98.44 67 LEU A C 1
ATOM 527 O O . LEU A 1 67 ? 3.455 19.062 -3.516 1 98.44 67 LEU A O 1
ATOM 531 N N . ALA A 1 68 ? 4.559 18.219 -5.25 1 97.31 68 ALA A N 1
ATOM 532 C CA . ALA A 1 68 ? 5.188 19.5 -5.527 1 97.31 68 ALA A CA 1
ATOM 533 C C . ALA A 1 68 ? 4.145 20.547 -5.918 1 97.31 68 ALA A C 1
ATOM 535 O O . ALA A 1 68 ? 4.168 21.672 -5.422 1 97.31 68 ALA A O 1
ATOM 536 N N . ILE A 1 69 ? 3.197 20.172 -6.742 1 96.75 69 ILE A N 1
ATOM 537 C CA . ILE A 1 69 ? 2.195 21.094 -7.273 1 96.75 69 ILE A CA 1
ATOM 538 C C . ILE A 1 69 ? 1.204 21.469 -6.172 1 96.75 69 ILE A C 1
ATOM 540 O O . ILE A 1 69 ? 0.721 22.594 -6.125 1 96.75 69 ILE A O 1
ATOM 544 N N . THR A 1 70 ? 0.988 20.594 -5.227 1 96.44 70 THR A N 1
ATOM 545 C CA . THR A 1 70 ? -0.046 20.812 -4.223 1 96.44 70 THR A CA 1
ATOM 546 C C . THR A 1 70 ? 0.574 21.234 -2.893 1 96.44 70 THR A C 1
ATOM 548 O O . THR A 1 70 ? -0.109 21.266 -1.866 1 96.44 70 THR A O 1
ATOM 551 N N . TYR A 1 71 ? 1.778 21.484 -2.896 1 95.38 71 TYR A N 1
ATOM 552 C CA . TYR A 1 71 ? 2.418 21.906 -1.659 1 95.38 71 TYR A CA 1
ATOM 553 C C . TYR A 1 71 ? 1.613 23.016 -0.982 1 95.38 71 TYR A C 1
ATOM 555 O O . TYR A 1 71 ? 1.304 24.031 -1.602 1 95.38 71 TYR A O 1
ATOM 563 N N . PRO A 1 72 ? 1.111 22.844 0.255 1 87.56 72 PRO A N 1
ATOM 564 C CA . PRO A 1 72 ? 0.096 23.719 0.847 1 87.56 72 PRO A CA 1
ATOM 565 C C . PRO A 1 72 ? 0.645 25.094 1.216 1 87.56 72 PRO A C 1
ATOM 567 O O . PRO A 1 72 ? -0.103 26.078 1.237 1 87.56 72 PRO A O 1
ATOM 570 N N . GLY A 1 73 ? 1.741 25.391 1.365 1 83.19 73 GLY A N 1
ATOM 571 C CA . GLY A 1 73 ? 2.252 26.672 1.827 1 83.19 73 GLY A CA 1
ATOM 572 C C . GLY A 1 73 ? 1.801 27.031 3.232 1 83.19 73 GLY A C 1
ATOM 573 O O . GLY A 1 73 ? 1.136 26.219 3.895 1 83.19 73 GLY A O 1
ATOM 574 N N . GLY A 1 74 ? 2.188 28.328 3.664 1 79.38 74 GLY A N 1
ATOM 575 C CA . GLY A 1 74 ? 1.854 28.812 4.992 1 79.38 74 GLY A CA 1
ATOM 576 C C . GLY A 1 74 ? 2.889 28.453 6.039 1 79.38 74 GLY A C 1
ATOM 577 O O . GLY A 1 74 ? 4.094 28.578 5.801 1 79.38 74 GLY A O 1
ATOM 578 N N . GLY A 1 75 ? 2.377 28 7.148 1 69.94 75 GLY A N 1
ATOM 579 C CA . GLY A 1 75 ? 3.248 27.594 8.234 1 69.94 75 GLY A CA 1
ATOM 580 C C . GLY A 1 75 ? 3.918 28.75 8.938 1 69.94 75 GLY A C 1
ATOM 581 O O . GLY A 1 75 ? 3.564 29.906 8.711 1 69.94 75 GLY A O 1
ATOM 582 N N . PRO A 1 76 ? 4.742 28.328 9.773 1 68.94 76 PRO A N 1
ATOM 583 C CA . PRO A 1 76 ? 5.402 29.359 10.586 1 68.94 76 PRO A CA 1
ATOM 584 C C . PRO A 1 76 ? 6.176 30.375 9.75 1 68.94 76 PRO A C 1
ATOM 586 O O . PRO A 1 76 ? 6.328 31.516 10.156 1 68.94 76 PRO A O 1
ATOM 589 N N . ASN A 1 77 ? 6.52 29.922 8.57 1 71.75 77 ASN A N 1
ATOM 590 C CA . ASN A 1 77 ? 7.34 30.797 7.73 1 71.75 77 ASN A CA 1
ATOM 591 C C . ASN A 1 77 ? 6.5 31.516 6.68 1 71.75 77 ASN A C 1
ATOM 593 O O . ASN A 1 77 ? 7.035 32.25 5.836 1 71.75 77 ASN A O 1
ATOM 597 N N . HIS A 1 78 ? 5.266 31.25 6.699 1 78.25 78 HIS A N 1
ATOM 598 C CA . HIS A 1 78 ? 4.32 31.875 5.785 1 78.25 78 HIS A CA 1
ATOM 599 C C . HIS A 1 78 ? 4.734 31.672 4.332 1 78.25 78 HIS A C 1
ATOM 601 O O . HIS A 1 78 ? 4.789 32.625 3.557 1 78.25 78 HIS A O 1
ATOM 607 N N . ASP A 1 79 ? 5.07 30.484 4.102 1 82.62 79 ASP A N 1
ATOM 608 C CA . ASP A 1 79 ? 5.555 30.172 2.758 1 82.62 79 ASP A CA 1
ATOM 609 C C . ASP A 1 79 ? 4.402 30.156 1.752 1 82.62 79 ASP A C 1
ATOM 611 O O . ASP A 1 79 ? 3.242 30 2.133 1 82.62 79 ASP A O 1
ATOM 615 N N . SER A 1 80 ? 4.848 30.469 0.505 1 87.19 80 SER A N 1
ATOM 616 C CA . SER A 1 80 ? 3.887 30.344 -0.587 1 87.19 80 SER A CA 1
ATOM 617 C C . SER A 1 80 ? 3.492 28.891 -0.828 1 87.19 80 SER A C 1
ATOM 619 O O . SER A 1 80 ? 4.227 27.984 -0.457 1 87.19 80 SER A O 1
ATOM 621 N N . ALA A 1 81 ? 2.34 28.703 -1.445 1 90.06 81 ALA A N 1
ATOM 622 C CA . ALA A 1 81 ? 1.921 27.375 -1.88 1 90.06 81 ALA A CA 1
ATOM 623 C C . ALA A 1 81 ? 2.584 27 -3.201 1 90.06 81 ALA A C 1
ATOM 625 O O . ALA A 1 81 ? 3.195 27.844 -3.861 1 90.06 81 ALA A O 1
ATOM 626 N N . GLY A 1 82 ? 2.518 25.75 -3.48 1 93 82 GLY A N 1
ATOM 627 C CA . GLY A 1 82 ? 2.992 25.281 -4.77 1 93 82 GLY A CA 1
ATOM 628 C C . GLY A 1 82 ? 4.504 25.234 -4.867 1 93 82 GLY A C 1
ATOM 629 O O . GLY A 1 82 ? 5.199 25.156 -3.852 1 93 82 GLY A O 1
ATOM 630 N N . ILE A 1 83 ? 4.969 25.266 -6.109 1 92.62 83 ILE A N 1
ATOM 631 C CA . ILE A 1 83 ? 6.375 25.047 -6.422 1 92.62 83 ILE A CA 1
ATOM 632 C C . ILE A 1 83 ? 7.215 26.188 -5.855 1 92.62 83 ILE A C 1
ATOM 634 O O . ILE A 1 83 ? 8.336 25.969 -5.383 1 92.62 83 ILE A O 1
ATOM 638 N N . THR A 1 84 ? 6.664 27.312 -5.82 1 91.94 84 THR A N 1
ATOM 639 C CA . THR A 1 84 ? 7.391 28.469 -5.309 1 91.94 84 THR A CA 1
ATOM 640 C C . THR A 1 84 ? 7.711 28.297 -3.826 1 91.94 84 THR A C 1
ATOM 642 O O . THR A 1 84 ? 8.82 28.609 -3.385 1 91.94 84 THR A O 1
ATOM 645 N N . GLY A 1 85 ? 6.773 27.828 -3.072 1 91.38 85 GLY A N 1
ATOM 646 C CA . GLY A 1 85 ? 7 27.562 -1.661 1 91.38 85 GLY A CA 1
ATOM 647 C C . GLY A 1 85 ? 7.949 26.406 -1.418 1 91.38 85 GLY A C 1
ATOM 648 O O . GLY A 1 85 ? 8.789 26.469 -0.519 1 91.38 85 GLY A O 1
ATOM 649 N N . LEU A 1 86 ? 7.82 25.469 -2.244 1 93.19 86 LEU A N 1
ATOM 650 C CA . LEU A 1 86 ? 8.641 24.266 -2.123 1 93.19 86 LEU A CA 1
ATOM 651 C C . LEU A 1 86 ? 10.117 24.594 -2.291 1 93.19 86 LEU A C 1
ATOM 653 O O . LEU A 1 86 ? 10.977 23.969 -1.655 1 93.19 86 LEU A O 1
ATOM 657 N N . LEU A 1 87 ? 10.375 25.609 -3.08 1 93.94 87 LEU A N 1
ATOM 658 C CA . LEU A 1 87 ? 11.742 25.953 -3.434 1 93.94 87 LEU A CA 1
ATOM 659 C C . LEU A 1 87 ? 12.375 26.844 -2.379 1 93.94 87 LEU A C 1
ATOM 661 O O . LEU A 1 87 ? 13.57 27.156 -2.445 1 93.94 87 LEU A O 1
ATOM 665 N N . GLN A 1 88 ? 11.57 27.266 -1.415 1 92.94 88 GLN A N 1
ATOM 666 C CA . GLN A 1 88 ? 12.109 28.109 -0.349 1 92.94 88 GLN A CA 1
ATOM 667 C C . GLN A 1 88 ? 13.156 27.344 0.469 1 92.94 88 GLN A C 1
ATOM 669 O O . GLN A 1 88 ? 12.984 26.156 0.755 1 92.94 88 GLN A O 1
ATOM 674 N N . THR A 1 89 ? 14.133 28.062 0.966 1 92.62 89 THR A N 1
ATOM 675 C CA . THR A 1 89 ? 15.289 27.484 1.649 1 92.62 89 THR A CA 1
ATOM 676 C C . THR A 1 89 ? 14.852 26.75 2.92 1 92.62 89 THR A C 1
ATOM 678 O O . THR A 1 89 ? 15.383 25.688 3.246 1 92.62 89 THR A O 1
ATOM 681 N N . SER A 1 90 ? 13.914 27.266 3.617 1 91.19 90 SER A N 1
ATOM 682 C CA . SER A 1 90 ? 13.453 26.688 4.875 1 91.19 90 SER A CA 1
ATOM 683 C C . SER A 1 90 ? 12.789 25.328 4.645 1 91.19 90 SER A C 1
ATOM 685 O O . SER A 1 90 ? 12.625 24.547 5.582 1 91.19 90 SER A O 1
ATOM 687 N N . ASN A 1 91 ? 12.43 25.109 3.377 1 93.25 91 ASN A N 1
ATOM 688 C CA . ASN A 1 91 ? 11.703 23.891 3.053 1 93.25 91 ASN A CA 1
ATOM 689 C C . ASN A 1 91 ? 12.609 22.859 2.385 1 93.25 91 ASN A C 1
ATOM 691 O O . ASN A 1 91 ? 12.172 21.75 2.061 1 93.25 91 ASN A O 1
ATOM 695 N N . ARG A 1 92 ? 13.852 23.109 2.266 1 95.62 92 ARG A N 1
ATOM 696 C CA . ARG A 1 92 ? 14.789 22.344 1.455 1 95.62 92 ARG A CA 1
ATOM 697 C C . ARG A 1 92 ? 14.906 20.906 1.975 1 95.62 92 ARG A C 1
ATOM 699 O O . ARG A 1 92 ? 14.688 19.953 1.231 1 95.62 92 ARG A O 1
ATOM 706 N N . TRP A 1 93 ? 15.125 20.688 3.279 1 96.31 93 TRP A N 1
ATOM 707 C CA . TRP A 1 93 ? 15.516 19.375 3.805 1 96.31 93 TRP A CA 1
ATOM 708 C C . TRP A 1 93 ? 14.297 18.562 4.227 1 96.31 93 TRP A C 1
ATOM 710 O O . TRP A 1 93 ? 14.328 17.328 4.203 1 96.31 93 TRP A O 1
ATOM 720 N N . GLY A 1 94 ? 13.211 19.297 4.555 1 95.75 94 GLY A N 1
ATOM 721 C CA . GLY A 1 94 ? 12.008 18.609 4.996 1 95.75 94 GLY A CA 1
ATOM 722 C C . GLY A 1 94 ? 11.055 18.281 3.861 1 95.75 94 GLY A C 1
ATOM 723 O O . GLY A 1 94 ? 10.25 17.359 3.963 1 95.75 94 GLY A O 1
ATOM 724 N N . PHE A 1 95 ? 11.227 19.062 2.75 1 96.56 95 PHE A N 1
ATOM 725 C CA . PHE A 1 95 ? 10.195 18.922 1.728 1 96.56 95 PHE A CA 1
ATOM 726 C C . PHE A 1 95 ? 10.82 18.75 0.348 1 96.56 95 PHE A C 1
ATOM 728 O O . PHE A 1 95 ? 10.633 17.719 -0.303 1 96.56 95 PHE A O 1
ATOM 735 N N . LEU A 1 96 ? 11.648 19.625 -0.087 1 97.56 96 LEU A N 1
ATOM 736 C CA . LEU A 1 96 ? 12.18 19.609 -1.448 1 97.56 96 LEU A CA 1
ATOM 737 C C . LEU A 1 96 ? 13.055 18.375 -1.67 1 97.56 96 LEU A C 1
ATOM 739 O O . LEU A 1 96 ? 12.859 17.625 -2.629 1 97.56 96 LEU A O 1
ATOM 743 N N . VAL A 1 97 ? 14.008 18.141 -0.813 1 98.62 97 VAL A N 1
ATOM 744 C CA . VAL A 1 97 ? 14.969 17.062 -0.981 1 98.62 97 VAL A CA 1
ATOM 745 C C . VAL A 1 97 ? 14.234 15.711 -0.934 1 98.62 97 VAL A C 1
ATOM 747 O O . VAL A 1 97 ? 14.445 14.859 -1.795 1 98.62 97 VAL A O 1
ATOM 750 N N . PRO A 1 98 ? 13.359 15.531 0.034 1 98.75 98 PRO A N 1
ATOM 751 C CA . PRO A 1 98 ? 12.633 14.258 0.041 1 98.75 98 PRO A CA 1
ATOM 752 C C . PRO A 1 98 ? 11.852 14.016 -1.246 1 98.75 98 PRO A C 1
ATOM 754 O O . PRO A 1 98 ? 11.961 12.945 -1.852 1 98.75 98 PRO A O 1
ATOM 757 N N . ILE A 1 99 ? 11.086 14.984 -1.687 1 98 99 ILE A N 1
ATOM 758 C CA . ILE A 1 99 ? 10.242 14.828 -2.871 1 98 99 ILE A CA 1
ATOM 759 C C . ILE A 1 99 ? 11.125 14.578 -4.094 1 98 99 ILE A C 1
ATOM 761 O O . ILE A 1 99 ? 10.82 13.711 -4.914 1 98 99 ILE A O 1
ATOM 765 N N . ALA A 1 100 ? 12.203 15.336 -4.262 1 98.69 100 ALA A N 1
ATOM 766 C CA . ALA A 1 100 ? 13.109 15.195 -5.402 1 98.69 100 ALA A CA 1
ATOM 767 C C . ALA A 1 100 ? 13.789 13.836 -5.402 1 98.69 100 ALA A C 1
ATOM 769 O O . ALA A 1 100 ? 13.938 13.203 -6.453 1 98.69 100 ALA A O 1
ATOM 770 N N . THR A 1 101 ? 14.18 13.422 -4.234 1 98.94 101 THR A N 1
ATOM 771 C CA . THR A 1 101 ? 14.867 12.141 -4.117 1 98.94 101 THR A CA 1
ATOM 772 C C . THR A 1 101 ? 13.93 10.992 -4.457 1 98.94 101 THR A C 1
ATOM 774 O O . THR A 1 101 ? 14.297 10.086 -5.203 1 98.94 101 THR A O 1
ATOM 777 N N . ILE A 1 102 ? 12.742 11.047 -3.924 1 98.94 102 ILE A N 1
ATOM 778 C CA . ILE A 1 102 ? 11.773 9.984 -4.195 1 98.94 102 ILE A CA 1
ATOM 779 C C . ILE A 1 102 ? 11.484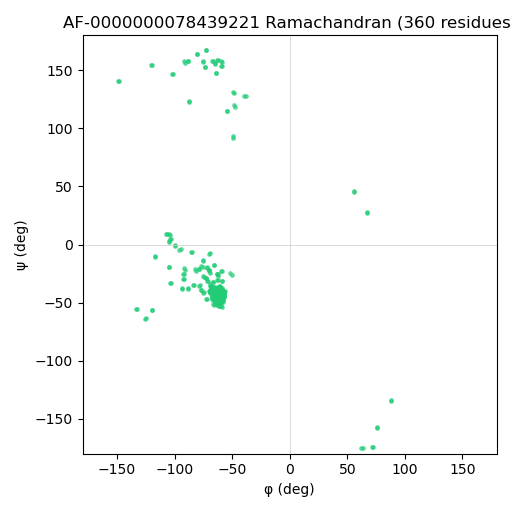 9.922 -5.695 1 98.94 102 ILE A C 1
ATOM 781 O O . ILE A 1 102 ? 11.477 8.844 -6.289 1 98.94 102 ILE A O 1
ATOM 785 N N . CYS A 1 103 ? 11.281 11.062 -6.297 1 98.94 103 CYS A N 1
ATOM 786 C CA . CYS A 1 103 ? 11.016 11.117 -7.727 1 98.94 103 CYS A CA 1
ATOM 787 C C . CYS A 1 103 ? 12.188 10.555 -8.523 1 98.94 103 CYS A C 1
ATOM 789 O O . CYS A 1 103 ? 11.992 9.719 -9.414 1 98.94 103 CYS A O 1
ATOM 791 N N . ALA A 1 104 ? 13.391 10.953 -8.203 1 98.94 104 ALA A N 1
ATOM 792 C CA . ALA A 1 104 ? 14.578 10.547 -8.945 1 98.94 104 ALA A CA 1
ATOM 793 C C . ALA A 1 104 ? 14.82 9.047 -8.805 1 98.94 104 ALA A C 1
ATOM 795 O O . ALA A 1 104 ? 15.078 8.359 -9.797 1 98.94 104 ALA A O 1
ATOM 796 N N . THR A 1 105 ? 14.734 8.562 -7.574 1 98.94 105 THR A N 1
ATOM 797 C CA . THR A 1 105 ? 14.969 7.133 -7.367 1 98.94 105 THR A CA 1
ATOM 798 C C . THR A 1 105 ? 13.867 6.305 -8.031 1 98.94 105 THR A C 1
ATOM 800 O O . THR A 1 105 ? 14.133 5.242 -8.586 1 98.94 105 THR A O 1
ATOM 803 N N . GLY A 1 106 ? 12.617 6.805 -7.973 1 98.94 106 GLY A N 1
ATOM 804 C CA . GLY A 1 106 ? 11.539 6.145 -8.688 1 98.94 106 GLY A CA 1
ATOM 805 C C . GLY A 1 106 ? 11.773 6.074 -10.188 1 98.94 106 GLY A C 1
ATOM 806 O O . GLY A 1 106 ? 11.57 5.031 -10.805 1 98.94 106 GLY A O 1
ATOM 807 N N . LEU A 1 107 ? 12.258 7.152 -10.734 1 98.94 107 LEU A N 1
ATOM 808 C CA . LEU A 1 107 ? 12.516 7.223 -12.164 1 98.94 107 LEU A CA 1
ATOM 809 C C . LEU A 1 107 ? 13.648 6.285 -12.555 1 98.94 107 LEU A C 1
ATOM 811 O O . LEU A 1 107 ? 13.57 5.602 -13.578 1 98.94 107 LEU A O 1
ATOM 815 N N . VAL A 1 108 ? 14.688 6.281 -11.773 1 98.94 108 VAL A N 1
ATOM 816 C CA . VAL A 1 108 ? 15.812 5.406 -12.07 1 98.94 108 VAL A CA 1
ATOM 817 C C . VAL A 1 108 ? 15.367 3.947 -12.008 1 98.94 108 VAL A C 1
ATOM 819 O O . VAL A 1 108 ? 15.711 3.15 -12.883 1 98.94 108 VAL A O 1
ATOM 822 N N . ASN A 1 109 ? 14.562 3.627 -11 1 98.94 109 ASN A N 1
ATOM 823 C CA . ASN A 1 109 ? 14.047 2.266 -10.906 1 98.94 109 ASN A CA 1
ATOM 824 C C . ASN A 1 109 ? 13.125 1.932 -12.078 1 98.94 109 ASN A C 1
ATOM 826 O O . ASN A 1 109 ? 13.203 0.838 -12.641 1 98.94 109 ASN A O 1
ATOM 830 N N . LEU A 1 110 ? 12.359 2.861 -12.461 1 98.88 110 LEU A N 1
ATOM 831 C CA . LEU A 1 110 ? 11.344 2.631 -13.477 1 98.88 110 LEU A CA 1
ATOM 832 C C . LEU A 1 110 ? 11.977 2.537 -14.859 1 98.88 110 LEU A C 1
ATOM 834 O O . LEU A 1 110 ? 11.633 1.651 -15.648 1 98.88 110 LEU A O 1
ATOM 838 N N . LEU A 1 111 ? 12.914 3.373 -15.133 1 98.88 111 LEU A N 1
ATOM 839 C CA . LEU A 1 111 ? 13.32 3.562 -16.516 1 98.88 111 LEU A CA 1
ATOM 840 C C . LEU A 1 111 ? 14.656 2.879 -16.781 1 98.88 111 LEU A C 1
ATOM 842 O O . LEU A 1 111 ? 15.008 2.641 -17.938 1 98.88 111 LEU A O 1
ATOM 846 N N . VAL A 1 112 ? 15.414 2.588 -15.773 1 98.88 112 VAL A N 1
ATOM 847 C CA . VAL A 1 112 ? 16.75 2.053 -15.984 1 98.88 112 VAL A CA 1
ATOM 848 C C . VAL A 1 112 ? 16.859 0.667 -15.352 1 98.88 112 VAL A C 1
ATOM 850 O O . VAL A 1 112 ? 17.062 -0.328 -16.047 1 98.88 112 VAL A O 1
ATOM 853 N N . LEU A 1 113 ? 16.578 0.552 -14.055 1 98.88 113 LEU A N 1
ATOM 854 C CA . LEU A 1 113 ? 16.875 -0.684 -13.336 1 98.88 113 LEU A CA 1
ATOM 855 C C . LEU A 1 113 ? 15.836 -1.757 -13.648 1 98.88 113 LEU A C 1
ATOM 857 O O . LEU A 1 113 ? 16.172 -2.936 -13.781 1 98.88 113 LEU A O 1
ATOM 861 N N . LEU A 1 114 ? 14.594 -1.34 -13.75 1 98.56 114 LEU A N 1
ATOM 862 C CA . LEU A 1 114 ? 13.547 -2.326 -14.008 1 98.56 114 LEU A CA 1
ATOM 863 C C . LEU A 1 114 ? 13.766 -3.002 -15.359 1 98.56 114 LEU A C 1
ATOM 865 O O . LEU A 1 114 ? 13.828 -4.23 -15.438 1 98.56 114 LEU A O 1
ATOM 869 N N . PRO A 1 115 ? 13.938 -2.252 -16.453 1 98.31 115 PRO A N 1
ATOM 870 C CA . PRO A 1 115 ? 14.195 -2.926 -17.734 1 98.31 115 PRO A CA 1
ATOM 871 C C . PRO A 1 115 ? 15.484 -3.75 -17.719 1 98.31 115 PRO A C 1
ATOM 873 O O . PRO A 1 115 ? 15.539 -4.824 -18.312 1 98.31 115 PRO A O 1
ATOM 876 N N . ALA A 1 116 ? 16.531 -3.287 -17.047 1 98.56 116 ALA A N 1
ATOM 877 C CA . ALA A 1 116 ? 17.797 -4.02 -16.953 1 98.56 116 ALA A CA 1
ATOM 878 C C . ALA A 1 116 ? 17.609 -5.332 -16.203 1 98.56 116 ALA A C 1
ATOM 880 O O . ALA A 1 116 ? 18.125 -6.371 -16.609 1 98.56 116 ALA A O 1
ATOM 881 N N . THR A 1 117 ? 16.906 -5.312 -15.109 1 97.81 117 THR A N 1
ATOM 882 C CA . THR A 1 117 ? 16.656 -6.508 -14.305 1 97.81 117 THR A CA 1
ATOM 883 C C . THR A 1 117 ? 15.797 -7.508 -15.078 1 97.81 117 THR A C 1
ATOM 885 O O . THR A 1 117 ? 16.047 -8.711 -15.031 1 97.81 117 THR A O 1
ATOM 888 N N . THR A 1 118 ? 14.812 -6.988 -15.781 1 96.56 118 THR A N 1
ATOM 889 C CA . THR A 1 118 ? 13.938 -7.84 -16.578 1 96.56 118 THR A CA 1
ATOM 890 C C . THR A 1 118 ? 14.727 -8.555 -17.672 1 96.56 118 THR A C 1
ATOM 892 O O . THR A 1 118 ? 14.516 -9.742 -17.922 1 96.56 118 THR A O 1
ATOM 895 N N . LYS A 1 119 ? 15.609 -7.836 -18.266 1 97.75 119 LYS A N 1
ATOM 896 C CA . LYS A 1 119 ? 16.453 -8.43 -19.297 1 97.75 119 LYS A CA 1
ATOM 897 C C . LYS A 1 119 ? 17.328 -9.539 -18.719 1 97.75 119 LYS A C 1
ATOM 899 O O . LYS A 1 119 ? 17.422 -10.625 -19.297 1 97.75 119 LYS A O 1
ATOM 904 N N . VAL A 1 120 ? 17.938 -9.32 -17.625 1 98.25 120 VAL A N 1
ATOM 905 C CA . VAL A 1 120 ? 18.797 -10.312 -17 1 98.25 120 VAL A CA 1
ATOM 906 C C . VAL A 1 120 ? 17.969 -11.523 -16.562 1 98.25 120 VAL A C 1
ATOM 908 O O . VAL A 1 120 ? 18.438 -12.664 -16.656 1 98.25 120 VAL A O 1
ATOM 911 N N . MET A 1 121 ? 16.797 -11.328 -16.094 1 96.94 121 MET A N 1
ATOM 912 C CA . MET A 1 121 ? 15.914 -12.422 -15.703 1 96.94 121 MET A CA 1
ATOM 913 C C . MET A 1 121 ? 15.578 -13.305 -16.906 1 96.94 121 MET A C 1
ATOM 915 O O . MET A 1 121 ? 15.555 -14.531 -16.781 1 96.94 121 MET A O 1
ATOM 919 N N . ALA A 1 122 ? 15.344 -12.656 -18.031 1 96.62 122 ALA A N 1
ATOM 920 C CA . ALA A 1 122 ? 15.078 -13.414 -19.25 1 96.62 122 ALA A CA 1
ATOM 921 C C . ALA A 1 122 ? 16.297 -14.25 -19.641 1 96.62 122 ALA A C 1
ATOM 923 O O . ALA A 1 122 ? 16.156 -15.406 -20.062 1 96.62 122 ALA A O 1
ATOM 924 N N . GLU A 1 123 ? 17.438 -13.711 -19.5 1 98.44 123 GLU A N 1
ATOM 925 C CA . GLU A 1 123 ? 18.672 -14.438 -19.781 1 98.44 123 GLU A CA 1
ATOM 926 C C . GLU A 1 123 ? 18.859 -15.609 -18.812 1 98.44 123 GLU A C 1
ATOM 928 O O . GLU A 1 123 ? 19.328 -16.688 -19.219 1 98.44 123 GLU A O 1
ATOM 933 N N . ARG A 1 124 ? 18.5 -15.367 -17.594 1 98.19 124 ARG A N 1
ATOM 934 C CA . ARG A 1 124 ? 18.578 -16.438 -16.609 1 98.19 124 ARG A CA 1
ATOM 935 C C . ARG A 1 124 ? 17.641 -17.594 -16.969 1 98.19 124 ARG A C 1
ATOM 937 O O . ARG A 1 124 ? 18.031 -18.75 -16.859 1 98.19 124 ARG A O 1
ATOM 944 N N . TYR A 1 125 ? 16.516 -17.266 -17.391 1 96.75 125 TYR A N 1
ATOM 945 C CA . TYR A 1 125 ? 15.562 -18.297 -17.781 1 96.75 125 TYR A CA 1
ATOM 946 C C . TYR A 1 125 ? 16.062 -19.078 -18.984 1 96.75 125 TYR A C 1
ATOM 948 O O . TYR A 1 125 ? 15.922 -20.297 -19.047 1 96.75 125 TYR A O 1
ATOM 956 N N . SER A 1 126 ? 16.656 -18.375 -19.906 1 98.12 126 SER A N 1
ATOM 957 C CA . SER A 1 126 ? 17.25 -19.031 -21.062 1 98.12 126 SER A CA 1
ATOM 958 C C . SER A 1 126 ? 18.391 -19.953 -20.656 1 98.12 126 SER A C 1
ATOM 960 O O . SER A 1 126 ? 18.484 -21.078 -21.156 1 98.12 126 SER A O 1
ATOM 962 N N . GLN A 1 127 ? 19.203 -19.5 -19.766 1 98.56 127 GLN A N 1
ATOM 963 C CA . GLN A 1 127 ? 20.344 -20.281 -19.297 1 98.56 127 GLN A CA 1
ATOM 964 C C . GLN A 1 127 ? 19.875 -21.5 -18.484 1 98.56 127 GLN A C 1
ATOM 966 O O . GLN A 1 127 ? 20.5 -22.547 -18.531 1 98.56 127 GLN A O 1
ATOM 971 N N . GLU A 1 128 ? 18.797 -21.359 -17.703 1 98.25 128 GLU A N 1
ATOM 972 C CA . GLU A 1 128 ? 18.203 -22.484 -16.984 1 98.25 128 GLU A CA 1
ATOM 973 C C . GLU A 1 128 ? 17.828 -23.609 -17.938 1 98.25 128 GLU A C 1
ATOM 975 O O . GLU A 1 128 ? 18 -24.781 -17.609 1 98.25 128 GLU A O 1
ATOM 980 N N . ARG A 1 129 ? 17.312 -23.219 -19.062 1 97.88 129 ARG A N 1
ATOM 981 C CA . ARG A 1 129 ? 16.906 -24.203 -20.047 1 97.88 129 ARG A CA 1
ATOM 982 C C . ARG A 1 129 ? 18.125 -24.922 -20.625 1 97.88 129 ARG A C 1
ATOM 984 O O . ARG A 1 129 ? 18.094 -26.141 -20.812 1 97.88 129 ARG A O 1
ATOM 991 N N . LYS A 1 130 ? 19.141 -24.266 -20.812 1 98.12 130 LYS A N 1
ATOM 992 C CA . LYS A 1 130 ? 20.375 -24.844 -21.344 1 98.12 130 LYS A CA 1
ATOM 993 C C . LYS A 1 130 ? 21.016 -25.781 -20.328 1 98.12 130 LYS A C 1
ATOM 995 O O . LYS A 1 130 ? 21.484 -26.859 -20.688 1 98.12 130 LYS A O 1
ATOM 1000 N N . ASP A 1 131 ? 20.969 -25.312 -19.109 1 98.06 131 ASP A N 1
ATOM 1001 C CA . ASP A 1 131 ? 21.656 -26.047 -18.047 1 98.06 131 ASP A CA 1
ATOM 1002 C C . ASP A 1 131 ? 20.781 -27.203 -17.531 1 98.06 131 ASP A C 1
ATOM 1004 O O . ASP A 1 131 ? 21.281 -28.125 -16.891 1 98.06 131 ASP A O 1
ATOM 1008 N N . GLY A 1 132 ? 19.5 -27.125 -17.75 1 97.44 132 GLY A N 1
ATOM 1009 C CA . GLY A 1 132 ? 18.562 -28.078 -17.156 1 97.44 132 GLY A CA 1
ATOM 1010 C C . GLY A 1 132 ? 18.469 -27.938 -15.648 1 97.44 132 GLY A C 1
ATOM 1011 O O . GLY A 1 132 ? 18.25 -28.922 -14.938 1 97.44 132 GLY A O 1
ATOM 1012 N N . LYS A 1 133 ? 18.734 -26.703 -15.156 1 97 133 LYS A N 1
ATOM 1013 C CA . LYS A 1 133 ? 18.766 -26.406 -13.727 1 97 133 LYS A CA 1
ATOM 1014 C C . LYS A 1 133 ? 18.328 -24.969 -13.453 1 97 133 LYS A C 1
ATOM 1016 O O . LYS A 1 133 ? 18.719 -24.047 -14.18 1 97 133 LYS A O 1
ATOM 1021 N N . LYS A 1 134 ? 17.609 -24.844 -12.43 1 97.62 134 LYS A N 1
ATOM 1022 C CA . LYS A 1 134 ? 17.156 -23.5 -12.094 1 97.62 134 LYS A CA 1
ATOM 1023 C C . LYS A 1 134 ? 18.281 -22.672 -11.477 1 97.62 134 LYS A C 1
ATOM 1025 O O . LYS A 1 134 ? 19.188 -23.234 -10.859 1 97.62 134 LYS A O 1
ATOM 1030 N N . SER A 1 135 ? 18.094 -21.406 -11.602 1 97.19 135 SER A N 1
ATOM 1031 C CA . SER A 1 135 ? 19.109 -20.469 -11.125 1 97.19 135 SER A CA 1
ATOM 1032 C C . SER A 1 135 ? 19.203 -20.469 -9.602 1 97.19 135 SER A C 1
ATOM 1034 O O . SER A 1 135 ? 20.234 -20.094 -9.039 1 97.19 135 SER A O 1
ATOM 1036 N N . TYR A 1 136 ? 18.141 -20.859 -8.914 1 95.56 136 TYR A N 1
ATOM 1037 C CA . TYR A 1 136 ? 18.062 -20.781 -7.461 1 95.56 136 TYR A CA 1
ATOM 1038 C C . TYR A 1 136 ? 18.188 -22.172 -6.832 1 95.56 136 TYR A C 1
ATOM 1040 O O . TYR A 1 136 ? 18 -22.328 -5.625 1 95.56 136 TYR A O 1
ATOM 1048 N N . ASP A 1 137 ? 18.5 -23.078 -7.617 1 97.06 137 ASP A N 1
ATOM 1049 C CA . ASP A 1 137 ? 18.797 -24.406 -7.082 1 97.06 137 ASP A CA 1
ATOM 1050 C C . ASP A 1 137 ? 20.156 -24.422 -6.371 1 97.06 137 ASP A C 1
ATOM 1052 O O . ASP A 1 137 ? 20.938 -23.469 -6.496 1 97.06 137 ASP A O 1
ATOM 1056 N N . SER A 1 138 ? 20.375 -25.5 -5.645 1 96.69 138 SER A N 1
ATOM 1057 C CA . SER A 1 138 ? 21.656 -25.641 -4.938 1 96.69 138 SER A CA 1
ATOM 1058 C C . SER A 1 138 ? 22.812 -25.75 -5.914 1 96.69 138 SER A C 1
ATOM 1060 O O . SER A 1 138 ? 22.672 -26.281 -7.016 1 96.69 138 SER A O 1
ATOM 1062 N N . ALA A 1 139 ? 23.891 -25.422 -5.539 1 94.5 139 ALA A N 1
ATOM 1063 C CA . ALA A 1 139 ? 25.109 -25.531 -6.336 1 94.5 139 ALA A CA 1
ATOM 1064 C C . ALA A 1 139 ? 25.406 -26.984 -6.676 1 94.5 139 ALA A C 1
ATOM 1066 O O . ALA A 1 139 ? 24.906 -27.906 -6.016 1 94.5 139 ALA A O 1
ATOM 1067 N N . PRO A 1 140 ? 26.234 -27.062 -7.777 1 96.94 140 PRO A N 1
ATOM 1068 C CA . PRO A 1 140 ? 26.984 -26.109 -8.594 1 96.94 140 PRO A CA 1
ATOM 1069 C C . PRO A 1 140 ? 26.172 -25.547 -9.75 1 96.94 140 PRO A C 1
ATOM 1071 O O . PRO A 1 140 ? 25.203 -26.172 -10.195 1 96.94 140 PRO A O 1
ATOM 1074 N N . HIS A 1 141 ? 26.547 -24.312 -10.328 1 98.19 141 HIS A N 1
ATOM 1075 C CA . HIS A 1 141 ? 26 -23.672 -11.516 1 98.19 141 HIS A CA 1
ATOM 1076 C C . HIS A 1 141 ? 27.062 -23.469 -12.578 1 98.19 141 HIS A C 1
ATOM 1078 O O . HIS A 1 141 ? 28.266 -23.5 -12.281 1 98.19 141 HIS A O 1
ATOM 1084 N N . SER A 1 142 ? 26.641 -23.406 -13.758 1 98.31 142 SER A N 1
ATOM 1085 C CA . SER A 1 142 ? 27.547 -23.031 -14.828 1 98.31 142 SER A CA 1
ATOM 1086 C C . SER A 1 142 ? 28.156 -21.656 -14.586 1 98.31 142 SER A C 1
ATOM 1088 O O . SER A 1 142 ? 27.625 -20.859 -13.82 1 98.31 142 SER A O 1
ATOM 1090 N N . GLN A 1 143 ? 29.266 -21.484 -15.203 1 98.38 143 GLN A N 1
ATOM 1091 C CA . GLN A 1 143 ? 29.906 -20.172 -15.086 1 98.38 143 GLN A CA 1
ATOM 1092 C C . GLN A 1 143 ? 29 -19.062 -15.609 1 98.38 143 GLN A C 1
ATOM 1094 O O . GLN A 1 143 ? 28.984 -17.969 -15.055 1 98.38 143 GLN A O 1
ATOM 1099 N N . GLU A 1 144 ? 28.312 -19.391 -16.672 1 98.56 144 GLU A N 1
ATOM 1100 C CA . GLU A 1 144 ? 27.375 -18.422 -17.234 1 98.56 144 GLU A CA 1
ATOM 1101 C C . GLU A 1 144 ? 26.281 -18.062 -16.234 1 98.56 144 GLU A C 1
ATOM 1103 O O . GLU A 1 144 ? 25.969 -16.875 -16.062 1 98.56 144 GLU A O 1
ATOM 1108 N N . MET A 1 145 ? 25.703 -19.031 -15.555 1 98.69 145 MET A N 1
ATOM 1109 C CA . MET A 1 145 ? 24.625 -18.766 -14.586 1 98.69 145 MET A CA 1
ATOM 1110 C C . MET A 1 145 ? 25.172 -18.016 -13.383 1 98.69 145 MET A C 1
ATOM 1112 O O . MET A 1 145 ? 24.484 -17.141 -12.828 1 98.69 145 MET A O 1
ATOM 1116 N N . LEU A 1 146 ? 26.359 -18.375 -12.953 1 98.56 146 LEU A N 1
ATOM 1117 C CA . LEU A 1 146 ? 26.969 -17.625 -11.852 1 98.56 146 LEU A CA 1
ATOM 1118 C C . LEU A 1 146 ? 27.094 -16.141 -12.195 1 98.56 146 LEU A C 1
ATOM 1120 O O . LEU A 1 146 ? 26.812 -15.281 -11.352 1 98.56 146 LEU A O 1
ATOM 1124 N N . ALA A 1 147 ? 27.484 -15.883 -13.414 1 98.75 147 ALA A N 1
ATOM 1125 C CA . ALA A 1 147 ? 27.641 -14.5 -13.859 1 98.75 147 ALA A CA 1
ATOM 1126 C C . ALA A 1 147 ? 26.281 -13.797 -13.906 1 98.75 147 ALA A C 1
ATOM 1128 O O . ALA A 1 147 ? 26.172 -12.641 -13.492 1 98.75 147 ALA A O 1
ATOM 1129 N N . LEU A 1 148 ? 25.297 -14.484 -14.391 1 98.75 148 LEU A N 1
ATOM 1130 C CA . LEU A 1 148 ? 23.953 -13.914 -14.477 1 98.75 148 LEU A CA 1
ATOM 1131 C C . LEU A 1 148 ? 23.375 -13.688 -13.094 1 98.75 148 LEU A C 1
ATOM 1133 O O . LEU A 1 148 ? 22.734 -12.656 -12.836 1 98.75 148 LEU A O 1
ATOM 1137 N N . ASN A 1 149 ? 23.547 -14.625 -12.211 1 98.44 149 ASN A N 1
ATOM 1138 C CA . ASN A 1 149 ? 23.094 -14.461 -10.836 1 98.44 149 ASN A CA 1
ATOM 1139 C C . ASN A 1 149 ? 23.734 -13.258 -10.164 1 98.44 149 ASN A C 1
ATOM 1141 O O . ASN A 1 149 ? 23.078 -12.508 -9.445 1 98.44 149 ASN A O 1
ATOM 1145 N N . LYS A 1 150 ? 24.984 -13.141 -10.398 1 98.69 150 LYS A N 1
ATOM 1146 C CA . LYS A 1 150 ? 25.703 -12 -9.836 1 98.69 150 LYS A CA 1
ATOM 1147 C C . LYS A 1 150 ? 25.172 -10.688 -10.398 1 98.69 150 LYS A C 1
ATOM 1149 O O . LYS A 1 150 ? 24.969 -9.727 -9.648 1 98.69 150 LYS A O 1
ATOM 1154 N N . LYS A 1 151 ? 24.984 -10.633 -11.664 1 98.75 151 LYS A N 1
ATOM 1155 C CA . LYS A 1 151 ? 24.453 -9.438 -12.32 1 98.75 151 LYS A CA 1
ATOM 1156 C C . LYS A 1 151 ? 23.062 -9.102 -11.797 1 98.75 151 LYS A C 1
ATOM 1158 O O . LYS A 1 151 ? 22.766 -7.941 -11.492 1 98.75 151 LYS A O 1
ATOM 1163 N N . PHE A 1 152 ? 22.25 -10.141 -11.727 1 98.38 152 PHE A N 1
ATOM 1164 C CA . PHE A 1 152 ? 20.891 -9.945 -11.203 1 98.38 152 PHE A CA 1
ATOM 1165 C C . PHE A 1 152 ? 20.938 -9.422 -9.773 1 98.38 152 PHE A C 1
ATOM 1167 O O . PHE A 1 152 ? 20.234 -8.469 -9.43 1 98.38 152 PHE A O 1
ATOM 1174 N N . GLY A 1 153 ? 21.688 -10.031 -8.977 1 98 153 GLY A N 1
ATOM 1175 C CA . GLY A 1 153 ? 21.812 -9.609 -7.59 1 98 153 GLY A CA 1
ATOM 1176 C C . GLY A 1 153 ? 22.25 -8.164 -7.449 1 98 153 GLY A C 1
ATOM 1177 O O . GLY A 1 153 ? 21.75 -7.441 -6.582 1 98 153 GLY A O 1
ATOM 1178 N N . LYS A 1 154 ? 23.203 -7.785 -8.25 1 98.75 154 LYS A N 1
ATOM 1179 C CA . LYS A 1 154 ? 23.672 -6.406 -8.219 1 98.75 154 LYS A CA 1
ATOM 1180 C C . LYS A 1 154 ? 22.578 -5.43 -8.617 1 98.75 154 LYS A C 1
ATOM 1182 O O . LYS A 1 154 ? 22.328 -4.445 -7.918 1 98.75 154 LYS A O 1
ATOM 1187 N N . LEU A 1 155 ? 21.906 -5.672 -9.719 1 98.69 155 LEU A N 1
ATOM 1188 C CA . LEU A 1 155 ? 20.844 -4.797 -10.195 1 98.69 155 LEU A CA 1
ATOM 1189 C C . LEU A 1 155 ? 19.703 -4.738 -9.195 1 98.69 155 LEU A C 1
ATOM 1191 O O . LEU A 1 155 ? 19.219 -3.65 -8.852 1 98.69 155 LEU A O 1
ATOM 1195 N N . HIS A 1 156 ? 19.266 -5.895 -8.742 1 97.19 156 HIS A N 1
ATOM 1196 C CA . HIS A 1 156 ? 18.188 -5.977 -7.77 1 97.19 156 HIS A CA 1
ATOM 1197 C C . HIS A 1 156 ? 18.578 -5.289 -6.465 1 97.19 156 HIS A C 1
ATOM 1199 O O . HIS A 1 156 ? 17.75 -4.605 -5.852 1 97.19 156 HIS A O 1
ATOM 1205 N N . GLY A 1 157 ? 19.781 -5.5 -6.047 1 98.31 157 GLY A N 1
ATOM 1206 C CA . GLY A 1 157 ? 20.266 -4.859 -4.84 1 98.31 157 GLY A CA 1
ATOM 1207 C C . GLY A 1 157 ? 20.281 -3.344 -4.93 1 98.31 157 GLY A C 1
ATOM 1208 O O . GLY A 1 157 ? 19.875 -2.658 -3.988 1 98.31 157 GLY A O 1
ATOM 1209 N N . ILE A 1 158 ? 20.781 -2.789 -6.023 1 98.88 158 ILE A N 1
ATOM 1210 C CA . ILE A 1 158 ? 20.781 -1.345 -6.227 1 98.88 158 ILE A CA 1
ATOM 1211 C C . ILE A 1 158 ? 19.344 -0.824 -6.258 1 98.88 158 ILE A C 1
ATOM 1213 O O . ILE A 1 158 ? 19.031 0.194 -5.637 1 98.88 158 ILE A O 1
ATOM 1217 N N . SER A 1 159 ? 18.453 -1.504 -6.961 1 98.81 159 SER A N 1
ATOM 1218 C CA . SER A 1 159 ? 17.047 -1.13 -7.012 1 98.81 159 SER A CA 1
ATOM 1219 C C . SER A 1 159 ? 16.438 -1.096 -5.617 1 98.81 159 SER A C 1
ATOM 1221 O O . SER A 1 159 ? 15.719 -0.155 -5.27 1 98.81 159 SER A O 1
ATOM 1223 N N . THR A 1 160 ? 16.719 -2.105 -4.828 1 98.56 160 THR A N 1
ATOM 1224 C CA . THR A 1 160 ? 16.188 -2.217 -3.475 1 98.56 160 THR A CA 1
ATOM 1225 C C . THR A 1 160 ? 16.703 -1.082 -2.596 1 98.56 160 THR A C 1
ATOM 1227 O O . THR A 1 160 ? 15.961 -0.518 -1.793 1 98.56 160 THR A O 1
ATOM 1230 N N . LEU A 1 161 ? 17.969 -0.714 -2.746 1 98.81 161 LEU A N 1
ATOM 1231 C CA . LEU A 1 161 ? 18.547 0.373 -1.968 1 98.81 161 LEU A CA 1
ATOM 1232 C C . LEU A 1 161 ? 17.906 1.708 -2.334 1 98.81 161 LEU A C 1
ATOM 1234 O O . LEU A 1 161 ? 17.625 2.525 -1.456 1 98.81 161 LEU A O 1
ATOM 1238 N N . LEU A 1 162 ? 17.719 1.911 -3.611 1 98.94 162 LEU A N 1
ATOM 1239 C CA . LEU A 1 162 ? 17.047 3.131 -4.047 1 98.94 162 LEU A CA 1
ATOM 1240 C C . LEU A 1 162 ? 15.609 3.176 -3.531 1 98.94 162 LEU A C 1
ATOM 1242 O O . LEU A 1 162 ? 15.133 4.23 -3.107 1 98.94 162 LEU A O 1
ATOM 1246 N N . ASN A 1 163 ? 14.961 2.061 -3.557 1 98.88 163 ASN A N 1
ATOM 1247 C CA . ASN A 1 163 ? 13.609 1.977 -3.02 1 98.88 163 ASN A CA 1
ATOM 1248 C C . ASN A 1 163 ? 13.578 2.285 -1.524 1 98.88 163 ASN A C 1
ATOM 1250 O O . ASN A 1 163 ? 12.703 3.008 -1.053 1 98.88 163 ASN A O 1
ATOM 1254 N N . LEU A 1 164 ? 14.523 1.746 -0.798 1 98.88 164 LEU A N 1
ATOM 1255 C CA . LEU A 1 164 ? 14.617 2.023 0.631 1 98.88 164 LEU A CA 1
ATOM 1256 C C . LEU A 1 164 ? 14.859 3.508 0.881 1 98.88 164 LEU A C 1
ATOM 1258 O O . LEU A 1 164 ? 14.289 4.09 1.811 1 98.88 164 LEU A O 1
ATOM 1262 N N . THR A 1 165 ? 15.695 4.043 0.08 1 98.94 165 THR A N 1
ATOM 1263 C CA . THR A 1 165 ? 15.938 5.477 0.169 1 98.94 165 THR A CA 1
ATOM 1264 C C . THR A 1 165 ? 14.648 6.258 -0.043 1 98.94 165 THR A C 1
ATOM 1266 O O . THR A 1 165 ? 14.359 7.207 0.689 1 98.94 165 THR A O 1
ATOM 1269 N N . SER A 1 166 ? 13.859 5.855 -1.035 1 98.88 166 SER A N 1
ATOM 1270 C CA . SER A 1 166 ? 12.555 6.477 -1.277 1 98.88 166 SER A CA 1
ATOM 1271 C C . SER A 1 166 ? 11.664 6.379 -0.045 1 98.88 166 SER A C 1
ATOM 1273 O O . SER A 1 166 ? 11.008 7.355 0.326 1 98.88 166 SER A O 1
ATOM 1275 N N . PHE A 1 167 ? 11.688 5.273 0.575 1 98.94 167 PHE A N 1
ATOM 1276 C CA . PHE A 1 167 ? 10.859 5.094 1.758 1 98.94 167 PHE A CA 1
ATOM 1277 C C . PHE A 1 167 ? 11.32 6.004 2.891 1 98.94 167 PHE A C 1
ATOM 1279 O O . PHE A 1 167 ? 10.5 6.656 3.541 1 98.94 167 PHE A O 1
ATOM 1286 N N . ILE A 1 168 ? 12.602 6.02 3.143 1 98.94 168 ILE A N 1
ATOM 1287 C CA . ILE A 1 168 ? 13.156 6.848 4.203 1 98.94 168 ILE A CA 1
ATOM 1288 C C . ILE A 1 168 ? 12.805 8.312 3.949 1 98.94 168 ILE A C 1
ATOM 1290 O O . ILE A 1 168 ? 12.414 9.031 4.871 1 98.94 168 ILE A O 1
ATOM 1294 N N . MET A 1 169 ? 12.875 8.758 2.713 1 98.94 169 MET A N 1
ATOM 1295 C CA . MET A 1 169 ? 12.555 10.141 2.371 1 98.94 169 MET A CA 1
ATOM 1296 C C . MET A 1 169 ? 11.07 10.422 2.559 1 98.94 169 MET A C 1
ATOM 1298 O O . MET A 1 169 ? 10.68 11.531 2.932 1 98.94 169 MET A O 1
ATOM 1302 N N . ALA A 1 170 ? 10.258 9.414 2.252 1 98.94 170 ALA A N 1
ATOM 1303 C CA . ALA A 1 170 ? 8.828 9.578 2.504 1 98.94 170 ALA A CA 1
ATOM 1304 C C . ALA A 1 170 ? 8.555 9.75 3.996 1 98.94 170 ALA A C 1
ATOM 1306 O O . ALA A 1 170 ? 7.676 10.523 4.387 1 98.94 170 ALA A O 1
ATOM 1307 N N . VAL A 1 171 ? 9.297 9.047 4.797 1 98.88 171 VAL A N 1
ATOM 1308 C CA . VAL A 1 171 ? 9.156 9.172 6.246 1 98.88 171 VAL A CA 1
ATOM 1309 C C . VAL A 1 171 ? 9.617 10.562 6.688 1 98.88 171 VAL A C 1
ATOM 1311 O O . VAL A 1 171 ? 8.938 11.234 7.461 1 98.88 171 VAL A O 1
ATOM 1314 N N . VAL A 1 172 ? 10.758 11.008 6.203 1 98.75 172 VAL A N 1
ATOM 1315 C CA . VAL A 1 172 ? 11.273 12.328 6.52 1 98.75 172 VAL A CA 1
ATOM 1316 C C . VAL A 1 172 ? 10.25 13.398 6.133 1 98.75 172 VAL A C 1
ATOM 1318 O O . VAL A 1 172 ? 9.977 14.312 6.91 1 98.75 172 VAL A O 1
ATOM 1321 N N . TYR A 1 173 ? 9.688 13.258 4.973 1 98.56 173 TYR A N 1
ATOM 1322 C CA . TYR A 1 173 ? 8.672 14.195 4.508 1 98.56 173 TYR A CA 1
ATOM 1323 C C . TYR A 1 173 ? 7.48 14.219 5.461 1 98.56 173 TYR A C 1
ATOM 1325 O O . TYR A 1 173 ? 6.957 15.289 5.777 1 98.56 173 TYR A O 1
ATOM 1333 N N . GLY A 1 174 ? 7.078 13.031 5.883 1 98.31 174 GLY A N 1
ATOM 1334 C CA . GLY A 1 174 ? 5.949 12.945 6.797 1 98.31 174 GLY A CA 1
ATOM 1335 C C . GLY A 1 174 ? 6.211 13.617 8.133 1 98.31 174 GLY A C 1
ATOM 1336 O O . GLY A 1 174 ? 5.324 14.258 8.695 1 98.31 174 GLY A O 1
ATOM 1337 N N . VAL A 1 175 ? 7.355 13.453 8.617 1 97.81 175 VAL A N 1
ATOM 1338 C CA . VAL A 1 175 ? 7.727 14.094 9.875 1 97.81 175 VAL A CA 1
ATOM 1339 C C . VAL A 1 175 ? 7.715 15.609 9.703 1 97.81 175 VAL A C 1
ATOM 1341 O O . VAL A 1 175 ? 7.176 16.328 10.539 1 97.81 175 VAL A O 1
ATOM 1344 N N . ALA A 1 176 ? 8.25 16.109 8.633 1 95.44 176 ALA A N 1
ATOM 1345 C CA . ALA A 1 176 ? 8.234 17.531 8.359 1 95.44 176 ALA A CA 1
ATOM 1346 C C . ALA A 1 176 ? 6.805 18.047 8.219 1 95.44 176 ALA A C 1
ATOM 1348 O O . ALA A 1 176 ? 6.457 19.094 8.773 1 95.44 176 ALA A O 1
ATOM 1349 N N . LEU A 1 177 ? 6.031 17.328 7.484 1 95.62 177 LEU A N 1
ATOM 1350 C CA . LEU A 1 177 ? 4.641 17.703 7.262 1 95.62 177 LEU A CA 1
ATOM 1351 C C . LEU A 1 177 ? 3.875 17.75 8.578 1 95.62 177 LEU A C 1
ATOM 1353 O O . LEU A 1 177 ? 3.016 18.609 8.773 1 95.62 177 LEU A O 1
ATOM 1357 N N . SER A 1 178 ? 4.219 16.828 9.484 1 95.06 178 SER A N 1
ATOM 1358 C CA . SER A 1 178 ? 3.531 16.781 10.766 1 95.06 178 SER A CA 1
ATOM 1359 C C . SER A 1 178 ? 3.76 18.047 11.578 1 95.06 178 SER A C 1
ATOM 1361 O O . SER A 1 178 ? 2.932 18.406 12.414 1 95.06 178 SER A O 1
ATOM 1363 N N . GLY A 1 179 ? 4.836 18.75 11.352 1 91.94 179 GLY A N 1
ATOM 1364 C CA . GLY A 1 179 ? 5.113 20.016 12.016 1 91.94 179 GLY A CA 1
ATOM 1365 C C . GLY A 1 179 ? 4.188 21.125 11.57 1 91.94 179 GLY A C 1
ATOM 1366 O O . GLY A 1 179 ? 4.133 22.188 12.211 1 91.94 179 GLY A O 1
ATOM 1367 N N . ARG A 1 180 ? 3.414 20.812 10.57 1 90.81 180 ARG A N 1
ATOM 1368 C CA . ARG A 1 180 ? 2.514 21.828 10.039 1 90.81 180 ARG A CA 1
ATOM 1369 C C . ARG A 1 180 ? 1.075 21.578 10.469 1 90.81 180 ARG A C 1
ATOM 1371 O O . ARG A 1 180 ? 0.157 22.281 10.055 1 90.81 180 ARG A O 1
ATOM 1378 N N . ILE A 1 181 ? 0.887 20.578 11.242 1 89.75 181 ILE A N 1
ATOM 1379 C CA . ILE A 1 181 ? -0.443 20.25 11.742 1 89.75 181 ILE A CA 1
ATOM 1380 C C . ILE A 1 181 ? -0.723 21.016 13.031 1 89.75 181 ILE A C 1
ATOM 1382 O O . ILE A 1 181 ? 0.086 20.984 13.961 1 89.75 181 ILE A O 1
ATOM 1386 N N . VAL A 1 182 ? -1.764 21.75 13.031 1 83.81 182 VAL A N 1
ATOM 1387 C CA . VAL A 1 182 ? -2.164 22.531 14.195 1 83.81 182 VAL A CA 1
ATOM 1388 C C . VAL A 1 182 ? -3.512 22.031 14.711 1 83.81 182 VAL A C 1
ATOM 1390 O O . VAL A 1 182 ? -4.312 21.484 13.953 1 83.81 182 VAL A O 1
ATOM 1393 N N . MET B 1 1 ? 11.57 28.266 26.25 1 44.28 1 MET B N 1
ATOM 1394 C CA . MET B 1 1 ? 11.695 26.859 26.641 1 44.28 1 MET B CA 1
ATOM 1395 C C . MET B 1 1 ? 12.234 26.031 25.469 1 44.28 1 MET B C 1
ATOM 1397 O O . MET B 1 1 ? 12.039 26.375 24.312 1 44.28 1 MET B O 1
ATOM 1401 N N . PRO B 1 2 ? 13.164 25.172 25.641 1 50.31 2 PRO B N 1
ATOM 1402 C CA . PRO B 1 2 ? 13.797 24.484 24.5 1 50.31 2 PRO B CA 1
ATOM 1403 C C . PRO B 1 2 ? 12.789 23.797 23.594 1 50.31 2 PRO B C 1
ATOM 1405 O O . PRO B 1 2 ? 11.797 23.234 24.078 1 50.31 2 PRO B O 1
ATOM 1408 N N . GLU B 1 3 ? 12.602 24.188 22.359 1 64 3 GLU B N 1
ATOM 1409 C CA . GLU B 1 3 ? 11.633 23.625 21.422 1 64 3 GLU B CA 1
ATOM 1410 C C . GLU B 1 3 ? 11.711 22.109 21.375 1 64 3 GLU B C 1
ATOM 1412 O O . GLU B 1 3 ? 12.781 21.547 21.156 1 64 3 GLU B O 1
ATOM 1417 N N . THR B 1 4 ? 10.906 21.344 22.219 1 75.94 4 THR B N 1
ATOM 1418 C CA . THR B 1 4 ? 10.828 19.891 22.25 1 75.94 4 THR B CA 1
ATOM 1419 C C . THR B 1 4 ? 10.922 19.297 20.844 1 75.94 4 THR B C 1
ATOM 1421 O O . THR B 1 4 ? 10.344 19.844 19.906 1 75.94 4 THR B O 1
ATOM 1424 N N . SER B 1 5 ? 11.836 18.391 20.797 1 89.19 5 SER B N 1
ATOM 1425 C CA . SER B 1 5 ? 12.047 17.719 19.516 1 89.19 5 SER B CA 1
ATOM 1426 C C . SER B 1 5 ? 10.727 17.234 18.922 1 89.19 5 SER B C 1
ATOM 1428 O O . SER B 1 5 ? 9.867 16.719 19.641 1 89.19 5 SER B O 1
ATOM 1430 N N . ILE B 1 6 ? 10.445 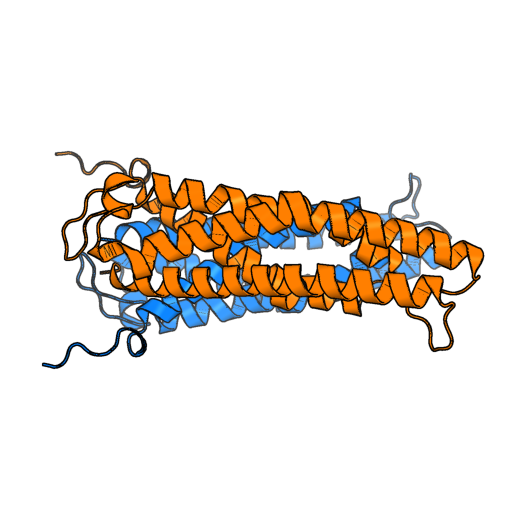17.484 17.734 1 89.38 6 ILE B N 1
ATOM 1431 C CA . ILE B 1 6 ? 9.258 17.078 17 1 89.38 6 ILE B CA 1
ATOM 1432 C C . ILE B 1 6 ? 9.047 15.578 17.141 1 89.38 6 ILE B C 1
ATOM 1434 O O . ILE B 1 6 ? 7.91 15.094 17.109 1 89.38 6 ILE B O 1
ATOM 1438 N N . LEU B 1 7 ? 10.094 14.836 17.406 1 90.12 7 LEU B N 1
ATOM 1439 C CA . LEU B 1 7 ? 10.023 13.375 17.5 1 90.12 7 LEU B CA 1
ATOM 1440 C C . LEU B 1 7 ? 9.383 12.945 18.812 1 90.12 7 LEU B C 1
ATOM 1442 O O . LEU B 1 7 ? 8.984 11.789 18.969 1 90.12 7 LEU B O 1
ATOM 1446 N N . LEU B 1 8 ? 9.281 13.852 19.719 1 89.69 8 LEU B N 1
ATOM 1447 C CA . LEU B 1 8 ? 8.648 13.523 21 1 89.69 8 LEU B CA 1
ATOM 1448 C C . LEU B 1 8 ? 7.172 13.898 20.984 1 89.69 8 LEU B C 1
ATOM 1450 O O . LEU B 1 8 ? 6.445 13.625 21.938 1 89.69 8 LEU B O 1
ATOM 1454 N N . LYS B 1 9 ? 6.758 14.5 19.922 1 90.56 9 LYS B N 1
ATOM 1455 C CA . LYS B 1 9 ? 5.355 14.867 19.766 1 90.56 9 LYS B CA 1
ATOM 1456 C C . LYS B 1 9 ? 4.578 13.758 19.062 1 90.56 9 LYS B C 1
ATOM 1458 O O . LYS B 1 9 ? 5.152 12.961 18.312 1 90.56 9 LYS B O 1
ATOM 1463 N N . PRO B 1 10 ? 3.287 13.656 19.188 1 93.12 10 PRO B N 1
ATOM 1464 C CA . PRO B 1 10 ? 2.486 12.586 18.594 1 93.12 10 PRO B CA 1
ATOM 1465 C C . PRO B 1 10 ? 2.26 12.789 17.094 1 93.12 10 PRO B C 1
ATOM 1467 O O . PRO B 1 10 ? 1.993 11.82 16.375 1 93.12 10 PRO B O 1
ATOM 1470 N N . ALA B 1 11 ? 2.443 13.977 16.625 1 94.25 11 ALA B N 1
ATOM 1471 C CA . ALA B 1 11 ? 2.02 14.359 15.281 1 94.25 11 ALA B CA 1
ATOM 1472 C C . ALA B 1 11 ? 2.76 13.547 14.227 1 94.25 11 ALA B C 1
ATOM 1474 O O . ALA B 1 11 ? 2.156 13.086 13.25 1 94.25 11 ALA B O 1
ATOM 1475 N N . PRO B 1 12 ? 4.082 13.32 14.406 1 96.75 12 PRO B N 1
ATOM 1476 C CA . PRO B 1 12 ? 4.754 12.523 13.375 1 96.75 12 PRO B CA 1
ATOM 1477 C C . PRO B 1 12 ? 4.203 11.102 13.281 1 96.75 12 PRO B C 1
ATOM 1479 O O . PRO B 1 12 ? 4.012 10.586 12.172 1 96.75 12 PRO B O 1
ATOM 1482 N N . TYR B 1 13 ? 3.898 10.547 14.367 1 97.81 13 TYR B N 1
ATOM 1483 C CA . TYR B 1 13 ? 3.387 9.18 14.383 1 97.81 13 TYR B CA 1
ATOM 1484 C C . TYR B 1 13 ? 1.967 9.125 13.828 1 97.81 13 TYR B C 1
ATOM 1486 O O . TYR B 1 13 ? 1.572 8.133 13.211 1 97.81 13 TYR B O 1
ATOM 1494 N N . HIS B 1 14 ? 1.279 10.172 14.047 1 98.12 14 HIS B N 1
ATOM 1495 C CA . HIS B 1 14 ? -0.068 10.281 13.5 1 98.12 14 HIS B CA 1
ATOM 1496 C C . HIS B 1 14 ? -0.041 10.336 11.969 1 98.12 14 HIS B C 1
ATOM 1498 O O . HIS B 1 14 ? -0.722 9.547 11.312 1 98.12 14 HIS B O 1
ATOM 1504 N N . VAL B 1 15 ? 0.812 11.148 11.453 1 98.31 15 VAL B N 1
ATOM 1505 C CA . VAL B 1 15 ? 0.881 11.359 10.008 1 98.31 15 VAL B CA 1
ATOM 1506 C C . VAL B 1 15 ? 1.413 10.094 9.328 1 98.31 15 VAL B C 1
ATOM 1508 O O . VAL B 1 15 ? 0.87 9.656 8.312 1 98.31 15 VAL B O 1
ATOM 1511 N N . LEU B 1 16 ? 2.365 9.5 9.914 1 98.81 16 LEU B N 1
ATOM 1512 C CA . LEU B 1 16 ? 2.947 8.297 9.336 1 98.81 16 LEU B CA 1
ATOM 1513 C C . LEU B 1 16 ? 1.959 7.137 9.391 1 98.81 16 LEU B C 1
ATOM 1515 O O . LEU B 1 16 ? 1.854 6.367 8.43 1 98.81 16 LEU B O 1
ATOM 1519 N N . SER B 1 17 ? 1.233 7.012 10.477 1 98.88 17 SER B N 1
ATOM 1520 C CA . SER B 1 17 ? 0.24 5.949 10.602 1 98.88 17 SER B CA 1
ATOM 1521 C C . SER B 1 17 ? -0.905 6.145 9.609 1 98.88 17 SER B C 1
ATOM 1523 O O . SER B 1 17 ? -1.329 5.195 8.945 1 98.88 17 SER B O 1
ATOM 1525 N N . TYR B 1 18 ? -1.349 7.371 9.531 1 98.88 18 TYR B N 1
ATOM 152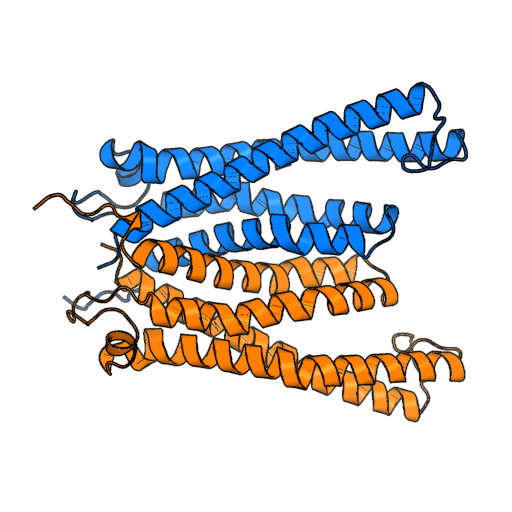6 C CA . TYR B 1 18 ? -2.426 7.66 8.586 1 98.88 18 TYR B CA 1
ATOM 1527 C C . TYR B 1 18 ? -2.008 7.328 7.16 1 98.88 18 TYR B C 1
ATOM 1529 O O . TYR B 1 18 ? -2.756 6.68 6.426 1 98.88 18 TYR B O 1
ATOM 1537 N N . GLY B 1 19 ? -0.828 7.785 6.738 1 98.94 19 GLY B N 1
ATOM 1538 C CA . GLY B 1 19 ? -0.339 7.504 5.398 1 98.94 19 GLY B CA 1
ATOM 1539 C C . GLY B 1 19 ? -0.198 6.023 5.109 1 98.94 19 GLY B C 1
ATOM 1540 O O . GLY B 1 19 ? -0.55 5.559 4.023 1 98.94 19 GLY B O 1
ATOM 1541 N N . THR B 1 20 ? 0.323 5.289 6.102 1 98.94 20 THR B N 1
ATOM 1542 C CA . THR B 1 20 ? 0.472 3.848 5.953 1 98.94 20 THR B CA 1
ATOM 1543 C C . THR B 1 20 ? -0.882 3.186 5.719 1 98.94 20 THR B C 1
ATOM 1545 O O . THR B 1 20 ? -1.02 2.336 4.836 1 98.94 20 THR B O 1
ATOM 1548 N N . LEU B 1 21 ? -1.848 3.615 6.473 1 98.94 21 LEU B N 1
ATOM 1549 C CA . LEU B 1 21 ? -3.189 3.053 6.359 1 98.94 21 LEU B CA 1
ATOM 1550 C C . LEU B 1 21 ? -3.799 3.365 5 1 98.94 21 LEU B C 1
ATOM 1552 O O . LEU B 1 21 ? -4.281 2.467 4.309 1 98.94 21 LEU B O 1
ATOM 1556 N N . LEU B 1 22 ? -3.783 4.621 4.582 1 98.94 22 LEU B N 1
ATOM 1557 C CA . LEU B 1 22 ? -4.391 5.043 3.324 1 98.94 22 LEU B CA 1
ATOM 1558 C C . LEU B 1 22 ? -3.711 4.367 2.139 1 98.94 22 LEU B C 1
ATOM 1560 O O . LEU B 1 22 ? -4.383 3.775 1.289 1 98.94 22 LEU B O 1
ATOM 1564 N N . GLY B 1 23 ? -2.416 4.414 2.1 1 98.94 23 GLY B N 1
ATOM 1565 C CA . GLY B 1 23 ? -1.691 3.887 0.955 1 98.94 23 GLY B CA 1
ATOM 1566 C C . GLY B 1 23 ? -1.761 2.375 0.851 1 98.94 23 GLY B C 1
ATOM 1567 O O . GLY B 1 23 ? -1.842 1.827 -0.25 1 98.94 23 GLY B O 1
ATOM 1568 N N . THR B 1 24 ? -1.671 1.733 2.014 1 98.88 24 THR B N 1
ATOM 1569 C CA . THR B 1 24 ? -1.838 0.284 2.018 1 98.88 24 THR B CA 1
ATOM 1570 C C . THR B 1 24 ? -3.207 -0.104 1.466 1 98.88 24 THR B C 1
ATOM 1572 O O . THR B 1 24 ? -3.311 -0.99 0.615 1 98.88 24 THR B O 1
ATOM 1575 N N . THR B 1 25 ? -4.227 0.578 1.911 1 98.88 25 THR B N 1
ATOM 1576 C CA . THR B 1 25 ? -5.59 0.271 1.489 1 98.88 25 THR B CA 1
ATOM 1577 C C . THR B 1 25 ? -5.777 0.569 0.004 1 98.88 25 THR B C 1
ATOM 1579 O O . THR B 1 25 ? -6.34 -0.243 -0.73 1 98.88 25 THR B O 1
ATOM 1582 N N . PHE B 1 26 ? -5.301 1.682 -0.433 1 98.94 26 PHE B N 1
ATOM 1583 C CA . PHE B 1 26 ? -5.387 2.043 -1.843 1 98.94 26 PHE B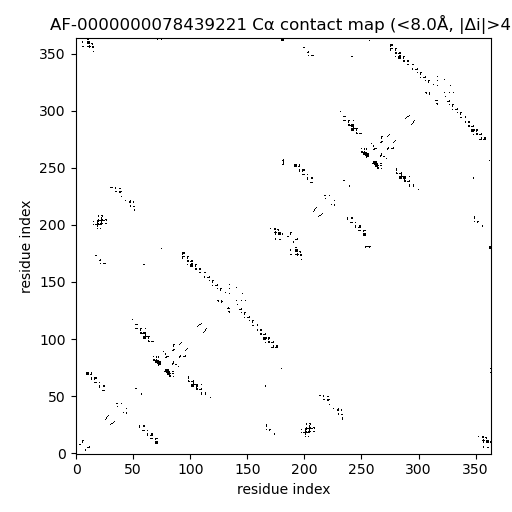 CA 1
ATOM 1584 C C . PHE B 1 26 ? -4.68 1.008 -2.711 1 98.94 26 PHE B C 1
ATOM 1586 O O . PHE B 1 26 ? -5.266 0.486 -3.662 1 98.94 26 PHE B O 1
ATOM 1593 N N . PHE B 1 27 ? -3.439 0.751 -2.363 1 98.88 27 PHE B N 1
ATOM 1594 C CA . PHE B 1 27 ? -2.598 -0.064 -3.232 1 98.88 27 PHE B CA 1
ATOM 1595 C C . PHE B 1 27 ? -3.135 -1.486 -3.328 1 98.88 27 PHE B C 1
ATOM 1597 O O . PHE B 1 27 ? -3.205 -2.059 -4.418 1 98.88 27 PHE B O 1
ATOM 1604 N N . HIS B 1 28 ? -3.496 -2.066 -2.186 1 98.69 28 HIS B N 1
ATOM 1605 C CA . HIS B 1 28 ? -3.957 -3.449 -2.225 1 98.69 28 HIS B CA 1
ATOM 1606 C C . HIS B 1 28 ? -5.312 -3.559 -2.91 1 98.69 28 HIS B C 1
ATOM 1608 O O . HIS B 1 28 ? -5.57 -4.52 -3.639 1 98.69 28 HIS B O 1
ATOM 1614 N N . SER B 1 29 ? -6.211 -2.553 -2.764 1 98.38 29 SER B N 1
ATOM 1615 C CA . SER B 1 29 ? -7.578 -2.635 -3.266 1 98.38 29 SER B CA 1
ATOM 1616 C C . SER B 1 29 ? -7.633 -2.371 -4.766 1 98.38 29 SER B C 1
ATOM 1618 O O . SER B 1 29 ? -8.383 -3.031 -5.492 1 98.38 29 SER B O 1
ATOM 1620 N N . PHE B 1 30 ? -6.789 -1.495 -5.188 1 98.69 30 PHE B N 1
ATOM 1621 C CA . PHE B 1 30 ? -7.051 -1.013 -6.535 1 98.69 30 PHE B CA 1
ATOM 1622 C C . PHE B 1 30 ? -5.902 -1.377 -7.473 1 98.69 30 PHE B C 1
ATOM 1624 O O . PHE B 1 30 ? -6.012 -1.212 -8.688 1 98.69 30 PHE B O 1
ATOM 1631 N N . VAL B 1 31 ? -4.773 -1.854 -6.918 1 98.62 31 VAL B N 1
ATOM 1632 C CA . VAL B 1 31 ? -3.643 -2.197 -7.773 1 98.62 31 VAL B CA 1
ATOM 1633 C C . VAL B 1 31 ? -3.219 -3.643 -7.512 1 98.62 31 VAL B C 1
ATOM 1635 O O . VAL B 1 31 ? -3.424 -4.516 -8.359 1 98.62 31 VAL B O 1
ATOM 1638 N N . ASN B 1 32 ? -2.787 -3.879 -6.312 1 98.5 32 ASN B N 1
ATOM 1639 C CA . ASN B 1 32 ? -2.143 -5.141 -5.965 1 98.5 32 ASN B CA 1
ATOM 1640 C C . ASN B 1 32 ? -3.086 -6.324 -6.156 1 98.5 32 ASN B C 1
ATOM 1642 O O . ASN B 1 32 ? -2.758 -7.277 -6.867 1 98.5 32 ASN B O 1
ATOM 1646 N N . GLY B 1 33 ? -4.238 -6.227 -5.57 1 98.12 33 GLY B N 1
ATOM 1647 C CA . GLY B 1 33 ? -5.207 -7.305 -5.707 1 98.12 33 GLY B CA 1
ATOM 1648 C C . GLY B 1 33 ? -5.633 -7.547 -7.141 1 98.12 33 GLY B C 1
ATOM 1649 O O . GLY B 1 33 ? -5.777 -8.695 -7.566 1 98.12 33 GLY B O 1
ATOM 1650 N N . VAL B 1 34 ? -5.793 -6.523 -7.871 1 98.5 34 VAL B N 1
ATOM 1651 C CA . VAL B 1 34 ? -6.23 -6.609 -9.266 1 98.5 34 VAL B CA 1
ATOM 1652 C C . VAL B 1 34 ? -5.141 -7.258 -10.109 1 98.5 34 VAL B C 1
ATOM 1654 O O . VAL B 1 34 ? -5.41 -8.188 -10.875 1 98.5 34 VAL B O 1
ATOM 1657 N N . VAL B 1 35 ? -3.947 -6.852 -9.922 1 98.81 35 VAL B N 1
ATOM 1658 C CA . VAL B 1 35 ? -2.834 -7.379 -10.711 1 98.81 35 VAL B CA 1
ATOM 1659 C C . VAL B 1 35 ? -2.588 -8.836 -10.336 1 98.81 35 VAL B C 1
ATOM 1661 O O . VAL B 1 35 ? -2.334 -9.672 -11.211 1 98.81 35 VAL B O 1
ATOM 1664 N N . GLN B 1 36 ? -2.691 -9.172 -9.094 1 98.81 36 GLN B N 1
ATOM 1665 C CA . GLN B 1 36 ? -2.525 -10.547 -8.648 1 98.81 36 GLN B CA 1
ATOM 1666 C C . GLN B 1 36 ? -3.574 -11.461 -9.289 1 98.81 36 GLN B C 1
ATOM 1668 O O . GLN B 1 36 ? -3.248 -12.547 -9.766 1 98.81 36 GLN B O 1
ATOM 1673 N N . PHE B 1 37 ? -4.766 -11.031 -9.305 1 98.19 37 PHE B N 1
ATOM 1674 C CA . PHE B 1 37 ? -5.867 -11.812 -9.859 1 98.19 37 PHE B CA 1
ATOM 1675 C C . PHE B 1 37 ? -5.664 -12.055 -11.352 1 98.19 37 PHE B C 1
ATOM 1677 O O . PHE B 1 37 ? -5.906 -13.156 -11.844 1 98.19 37 PHE B O 1
ATOM 1684 N N . LYS B 1 38 ? -5.184 -11.07 -12.078 1 98.38 38 LYS B N 1
ATOM 1685 C CA . LYS B 1 38 ? -5.023 -11.156 -13.523 1 98.38 38 LYS B CA 1
ATOM 1686 C C . LYS B 1 38 ? -3.779 -11.953 -13.898 1 98.38 38 LYS B C 1
ATOM 1688 O O . LYS B 1 38 ? -3.686 -12.484 -15.008 1 98.38 38 LYS B O 1
ATOM 1693 N N . THR B 1 39 ? -2.842 -12.078 -13.016 1 98.5 39 THR B N 1
ATOM 1694 C CA . THR B 1 39 ? -1.536 -12.625 -13.375 1 98.5 39 THR B CA 1
ATOM 1695 C C . THR B 1 39 ? -1.404 -14.062 -12.891 1 98.5 39 THR B C 1
ATOM 1697 O O . THR B 1 39 ? -0.78 -14.891 -13.555 1 98.5 39 THR B O 1
ATOM 1700 N N . LEU B 1 40 ? -2.012 -14.453 -11.75 1 98.44 40 LEU B N 1
ATOM 1701 C CA . LEU B 1 40 ? -1.773 -15.742 -11.117 1 98.44 40 LEU B CA 1
ATOM 1702 C C . LEU B 1 40 ? -2.912 -16.703 -11.406 1 98.44 40 LEU B C 1
ATOM 1704 O O . LEU B 1 40 ? -4.078 -16.312 -11.461 1 98.44 40 LEU B O 1
ATOM 1708 N N . PRO B 1 41 ? -2.541 -18.016 -11.516 1 96.75 41 PRO B N 1
ATOM 1709 C CA . PRO B 1 41 ? -3.625 -19 -11.453 1 96.75 41 PRO B CA 1
ATOM 1710 C C . PRO B 1 41 ? -4.414 -18.922 -10.148 1 96.75 41 PRO B C 1
ATOM 1712 O O . PRO B 1 41 ? -3.854 -18.609 -9.102 1 96.75 41 PRO B O 1
ATOM 1715 N N . ARG B 1 42 ? -5.641 -19.328 -10.18 1 95.56 42 ARG B N 1
ATOM 1716 C CA . ARG B 1 42 ? -6.59 -19.125 -9.086 1 95.56 42 ARG B CA 1
ATOM 1717 C C . ARG B 1 42 ? -6.086 -19.766 -7.801 1 95.56 42 ARG B C 1
ATOM 1719 O O . ARG B 1 42 ? -6.168 -19.172 -6.727 1 95.56 42 ARG B O 1
ATOM 1726 N N . PRO B 1 43 ? -5.59 -20.984 -7.82 1 94.62 43 PRO B N 1
ATOM 1727 C CA . PRO B 1 43 ? -5.117 -21.562 -6.559 1 94.62 43 PRO B CA 1
ATOM 1728 C C . PRO B 1 43 ? -3.975 -20.766 -5.934 1 94.62 43 PRO B C 1
ATOM 1730 O O . PRO B 1 43 ? -3.924 -20.609 -4.711 1 94.62 43 PRO B O 1
ATOM 1733 N N . GLN B 1 44 ? -3.043 -20.281 -6.781 1 96.69 44 GLN B N 1
ATOM 1734 C CA . GLN B 1 44 ? -1.935 -19.469 -6.273 1 96.69 44 GLN B CA 1
ATOM 1735 C C . GLN B 1 44 ? -2.422 -18.109 -5.781 1 96.69 44 GLN B C 1
ATOM 1737 O O . GLN B 1 44 ? -1.938 -17.609 -4.77 1 96.69 44 GLN B O 1
ATOM 1742 N N . PHE B 1 45 ? -3.359 -17.562 -6.551 1 97.75 45 PHE B N 1
ATOM 1743 C CA . PHE B 1 45 ? -3.975 -16.312 -6.125 1 97.75 45 PHE B CA 1
ATOM 1744 C C . PHE B 1 45 ? -4.629 -16.469 -4.758 1 97.75 45 PHE B C 1
ATOM 1746 O O . PHE B 1 45 ? -4.426 -15.641 -3.867 1 97.75 45 PHE B O 1
ATOM 1753 N N . SER B 1 46 ? -5.367 -17.5 -4.613 1 96.12 46 SER B N 1
ATOM 1754 C CA . SER B 1 46 ? -6.074 -17.75 -3.365 1 96.12 46 SER B CA 1
ATOM 1755 C C . SER B 1 46 ? -5.105 -17.953 -2.207 1 96.12 46 SER B C 1
ATOM 1757 O O . SER B 1 46 ? -5.309 -17.422 -1.116 1 96.12 46 SER B O 1
ATOM 1759 N N . ALA B 1 47 ? -4.098 -18.703 -2.416 1 96.25 47 ALA B N 1
ATOM 1760 C CA . ALA B 1 47 ? -3.1 -18.953 -1.378 1 96.25 47 ALA B CA 1
ATOM 1761 C C . ALA B 1 47 ? -2.418 -17.656 -0.953 1 96.25 47 ALA B C 1
ATOM 1763 O O . ALA B 1 47 ? -2.158 -17.438 0.234 1 96.25 47 ALA B O 1
ATOM 1764 N N . LEU B 1 48 ? -2.121 -16.844 -1.927 1 98.25 48 LEU B N 1
ATOM 1765 C CA . LEU B 1 48 ? -1.479 -15.562 -1.639 1 98.25 48 LEU B CA 1
ATOM 1766 C C . LEU B 1 48 ? -2.4 -14.656 -0.825 1 98.25 48 LEU B C 1
ATOM 1768 O O . LEU B 1 48 ? -1.976 -14.062 0.166 1 98.25 48 LEU B O 1
ATOM 1772 N N . GLN B 1 49 ? -3.666 -14.586 -1.179 1 97.75 49 GLN B N 1
ATOM 1773 C CA . GLN B 1 49 ? -4.617 -13.758 -0.44 1 97.75 49 GLN B CA 1
ATOM 1774 C C . GLN B 1 49 ? -4.777 -14.258 0.994 1 97.75 49 GLN B C 1
ATOM 1776 O O . GLN B 1 49 ? -4.926 -13.461 1.921 1 97.75 49 GLN B O 1
ATOM 1781 N N . ALA B 1 50 ? -4.758 -15.523 1.161 1 96.56 50 ALA B N 1
ATOM 1782 C CA . ALA B 1 50 ? -4.914 -16.109 2.488 1 96.56 50 ALA B CA 1
ATOM 1783 C C . ALA B 1 50 ? -3.777 -15.688 3.414 1 96.56 50 ALA B C 1
ATOM 1785 O O . ALA B 1 50 ? -3.941 -15.656 4.637 1 96.56 50 ALA B O 1
ATOM 1786 N N . ARG B 1 51 ? -2.66 -15.367 2.867 1 97.94 51 ARG B N 1
ATOM 1787 C CA . ARG B 1 51 ? -1.518 -14.945 3.67 1 97.94 51 ARG B CA 1
ATOM 1788 C C . ARG B 1 51 ? -1.486 -13.422 3.816 1 97.94 51 ARG B C 1
ATOM 1790 O O . ARG B 1 51 ? -1.023 -12.906 4.832 1 97.94 51 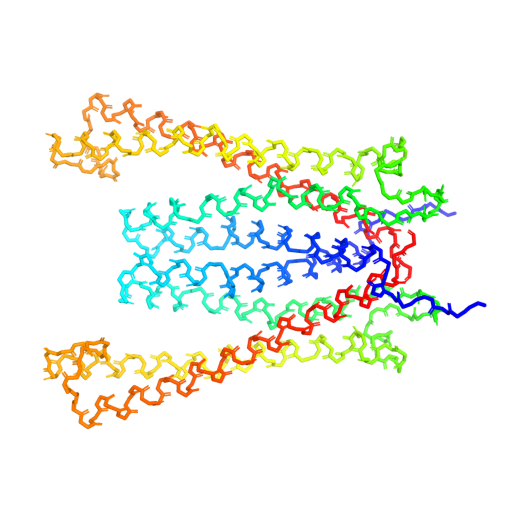ARG B O 1
ATOM 1797 N N . LEU B 1 52 ? -1.976 -12.695 2.855 1 98.69 52 LEU B N 1
ATOM 1798 C CA . LEU B 1 52 ? -1.904 -11.242 2.854 1 98.69 52 LEU B CA 1
ATOM 1799 C C . LEU B 1 52 ? -3.035 -10.641 3.68 1 98.69 52 LEU B C 1
ATOM 1801 O O . LEU B 1 52 ? -2.832 -9.656 4.391 1 98.69 52 LEU B O 1
ATOM 1805 N N . PHE B 1 53 ? -4.191 -11.25 3.666 1 98.62 53 PHE B N 1
ATOM 1806 C CA . PHE B 1 53 ? -5.387 -10.609 4.207 1 98.62 53 PHE B CA 1
ATOM 1807 C C . PHE B 1 53 ? -5.289 -10.477 5.723 1 98.62 53 PHE B C 1
ATOM 1809 O O . PHE B 1 53 ? -5.695 -9.461 6.289 1 98.62 53 PHE B O 1
ATOM 1816 N N . PRO B 1 54 ? -4.77 -11.453 6.414 1 98.75 54 PRO B N 1
ATOM 1817 C CA . PRO B 1 54 ? -4.629 -11.25 7.859 1 98.75 54 PRO B CA 1
ATOM 1818 C C . PRO B 1 54 ? -3.766 -10.039 8.203 1 98.75 54 PRO B C 1
ATOM 1820 O O . PRO B 1 54 ? -4.059 -9.32 9.164 1 98.75 54 PRO B O 1
ATOM 1823 N N . ILE B 1 55 ? -2.744 -9.797 7.477 1 98.88 55 ILE B N 1
ATOM 1824 C CA . ILE B 1 55 ? -1.869 -8.656 7.715 1 98.88 55 ILE B CA 1
ATOM 1825 C C . ILE B 1 55 ? -2.58 -7.363 7.309 1 98.88 55 ILE B C 1
ATOM 1827 O O . ILE B 1 55 ? -2.59 -6.387 8.062 1 98.88 55 ILE B O 1
ATOM 1831 N N . TYR B 1 56 ? -3.184 -7.387 6.129 1 98.88 56 TYR B N 1
ATOM 1832 C CA . TYR B 1 56 ? -3.867 -6.242 5.543 1 98.88 56 TYR B CA 1
ATOM 1833 C C . TYR B 1 56 ? -5.008 -5.77 6.438 1 98.88 56 TYR B C 1
ATOM 1835 O O . TYR B 1 56 ? -5.066 -4.598 6.812 1 98.88 56 TYR B O 1
ATOM 1843 N N . PHE B 1 57 ? -5.855 -6.707 6.844 1 98.94 57 PHE B N 1
ATOM 1844 C CA . PHE B 1 57 ? -6.977 -6.352 7.707 1 98.94 57 PHE B CA 1
ATOM 1845 C C . PHE B 1 57 ? -6.504 -6.09 9.133 1 98.94 57 PHE B C 1
ATOM 1847 O O . PHE B 1 57 ? -7.137 -5.332 9.867 1 98.94 57 PHE B O 1
ATOM 1854 N N . GLY B 1 58 ? -5.438 -6.703 9.508 1 98.94 58 GLY B N 1
ATOM 1855 C CA . GLY B 1 58 ? -4.82 -6.348 10.773 1 98.94 58 GLY B CA 1
ATOM 1856 C C . GLY B 1 58 ? -4.395 -4.891 10.844 1 98.94 58 GLY B C 1
ATOM 1857 O O . GLY B 1 58 ? -4.617 -4.223 11.852 1 98.94 58 GLY B O 1
ATOM 1858 N N . ILE B 1 59 ? -3.779 -4.449 9.789 1 98.88 59 ILE B N 1
ATOM 1859 C CA . ILE B 1 59 ? -3.381 -3.049 9.688 1 98.88 59 ILE B CA 1
ATOM 1860 C C . ILE B 1 59 ? -4.613 -2.152 9.773 1 98.88 59 ILE B C 1
ATOM 1862 O O . ILE B 1 59 ? -4.629 -1.172 10.516 1 98.88 59 ILE B O 1
ATOM 1866 N N . GLN B 1 60 ? -5.688 -2.529 9.109 1 98.88 60 GLN B N 1
ATOM 1867 C CA . GLN B 1 60 ? -6.91 -1.732 9.086 1 98.88 60 GLN B CA 1
ATOM 1868 C C . GLN B 1 60 ? -7.605 -1.756 10.445 1 98.88 60 GLN B C 1
ATOM 1870 O O . GLN B 1 60 ? -8.391 -0.858 10.766 1 98.88 60 GLN B O 1
ATOM 1875 N N . SER B 1 61 ? -7.309 -2.768 11.227 1 98.88 61 SER B N 1
ATOM 1876 C CA . SER B 1 61 ? -7.914 -2.883 12.555 1 98.88 61 SER B CA 1
ATOM 1877 C C . SER B 1 61 ? -7.086 -2.15 13.602 1 98.88 61 SER B C 1
ATOM 1879 O O . SER B 1 61 ? -7.637 -1.463 14.469 1 98.88 61 SER B O 1
ATOM 1881 N N . ALA B 1 62 ? -5.773 -2.201 13.484 1 98.88 62 ALA B N 1
ATOM 1882 C CA . ALA B 1 62 ? -4.898 -1.74 14.562 1 98.88 62 ALA B CA 1
ATOM 1883 C C . ALA B 1 62 ? -4.496 -0.282 14.352 1 98.88 62 ALA B C 1
ATOM 1885 O O . ALA B 1 62 ? -4.395 0.481 15.32 1 98.88 62 ALA B O 1
ATOM 1886 N N . VAL B 1 63 ? -4.25 0.165 13.133 1 98.88 63 VAL B N 1
ATOM 1887 C CA . VAL B 1 63 ? -3.684 1.483 12.867 1 98.88 63 VAL B CA 1
ATOM 1888 C C . VAL B 1 63 ? -4.668 2.566 13.305 1 98.88 63 VAL B C 1
ATOM 1890 O O . VAL B 1 63 ? -4.262 3.609 13.82 1 98.88 63 VAL B O 1
ATOM 1893 N N . PRO B 1 64 ? -5.988 2.357 13.141 1 98.75 64 PRO B N 1
ATOM 1894 C CA . PRO B 1 64 ? -6.918 3.365 13.656 1 98.75 64 PRO B CA 1
ATOM 1895 C C . PRO B 1 64 ? -6.77 3.598 15.156 1 98.75 64 PRO B C 1
ATOM 1897 O O . PRO B 1 64 ? -6.984 4.715 15.641 1 98.75 64 PRO B O 1
ATOM 1900 N N . LEU B 1 65 ? -6.391 2.586 15.883 1 98.56 65 LEU B N 1
ATOM 1901 C CA . LEU B 1 65 ? -6.145 2.768 17.312 1 98.56 65 LEU B CA 1
ATOM 1902 C C . LEU B 1 65 ? -4.93 3.66 17.547 1 98.56 65 LEU B C 1
ATOM 1904 O O . LEU B 1 65 ? -4.934 4.5 18.453 1 98.56 65 LEU B O 1
ATOM 1908 N N . VAL B 1 66 ? -3.891 3.508 16.734 1 98.56 66 VAL B N 1
ATOM 1909 C CA . VAL B 1 66 ? -2.719 4.375 16.797 1 98.56 66 VAL B CA 1
ATOM 1910 C C . VAL B 1 66 ? -3.117 5.809 16.453 1 98.56 66 VAL B C 1
ATOM 1912 O O . VAL B 1 66 ? -2.666 6.754 17.109 1 98.56 66 VAL B O 1
ATOM 1915 N N . LEU B 1 67 ? -3.984 5.938 15.492 1 98.44 67 LEU B N 1
ATOM 1916 C CA . LEU B 1 67 ? -4.457 7.262 15.117 1 98.44 67 LEU B CA 1
ATOM 1917 C C . LEU B 1 67 ? -5.223 7.914 16.266 1 98.44 67 LEU B C 1
ATOM 1919 O O . LEU B 1 67 ? -5.07 9.117 16.516 1 98.44 67 LEU B O 1
ATOM 1923 N N . ALA B 1 68 ? -5.969 7.133 16.938 1 97.38 68 ALA B N 1
ATOM 1924 C CA . ALA B 1 68 ? -6.727 7.668 18.062 1 97.38 68 ALA B CA 1
ATOM 1925 C C . ALA B 1 68 ? -5.797 8.156 19.172 1 97.38 68 ALA B C 1
ATOM 1927 O O . ALA B 1 68 ? -5.98 9.25 19.703 1 97.38 68 ALA B O 1
ATOM 1928 N N . ILE B 1 69 ? -4.766 7.398 19.469 1 96.75 69 ILE B N 1
ATOM 1929 C CA . ILE B 1 69 ? -3.852 7.695 20.562 1 96.75 69 ILE B CA 1
ATOM 1930 C C . ILE B 1 69 ? -2.975 8.891 20.188 1 96.75 69 ILE B C 1
ATOM 1932 O O . ILE B 1 69 ? -2.629 9.703 21.047 1 96.75 69 ILE B O 1
ATOM 1936 N N . THR B 1 70 ? -2.713 9.086 18.938 1 96.44 70 THR B N 1
ATOM 1937 C CA . THR B 1 70 ? -1.771 10.117 18.516 1 96.44 70 THR B CA 1
ATOM 1938 C C . THR B 1 70 ? -2.51 11.32 17.938 1 96.44 70 THR B C 1
ATOM 1940 O O . THR B 1 70 ? -1.894 12.211 17.344 1 96.44 70 THR B O 1
ATOM 1943 N N . TYR B 1 71 ? -3.74 11.328 18.062 1 95.38 71 TYR B N 1
ATOM 1944 C CA . TYR B 1 71 ? -4.492 12.469 17.562 1 95.38 71 TYR B CA 1
ATOM 1945 C C . TYR B 1 71 ? -3.863 13.781 18 1 95.38 71 TYR B C 1
ATOM 1947 O O . TYR B 1 71 ? -3.645 14 19.203 1 95.38 71 TYR B O 1
ATOM 1955 N N . PRO B 1 72 ? -3.404 14.672 17.109 1 87.62 72 PRO B N 1
ATOM 1956 C CA . PRO B 1 72 ? -2.533 15.797 17.453 1 87.62 72 PRO B CA 1
ATOM 1957 C C . PRO B 1 72 ? -3.258 16.891 18.234 1 87.62 72 PRO B C 1
ATOM 1959 O O . PRO B 1 72 ? -2.631 17.609 19.016 1 87.62 72 PRO B O 1
ATOM 1962 N N . GLY B 1 73 ? -4.398 17.062 18.281 1 83.25 73 GLY B N 1
ATOM 1963 C CA . GLY B 1 73 ? -5.082 18.172 18.938 1 83.25 73 GLY B CA 1
ATOM 1964 C C . GLY B 1 73 ? -4.754 19.516 18.328 1 83.25 73 GLY B C 1
ATOM 1965 O O . GLY B 1 73 ? -4.035 19.594 17.328 1 83.25 73 GLY B O 1
ATOM 1966 N N . GLY B 1 74 ? -5.316 20.609 19.016 1 79.69 74 GLY B N 1
ATOM 1967 C CA . GLY B 1 74 ? -5.121 21.984 18.547 1 79.69 74 GLY B CA 1
ATOM 1968 C C . GLY B 1 74 ? -6.164 22.422 17.547 1 79.69 74 GLY B C 1
ATOM 1969 O O . GLY B 1 74 ? -7.359 22.188 17.734 1 79.69 74 GLY B O 1
ATOM 1970 N N . GLY B 1 75 ? -5.68 23.031 16.5 1 70.88 75 GLY B N 1
ATOM 1971 C CA . GLY B 1 75 ? -6.559 23.5 15.438 1 70.88 75 GLY B CA 1
ATOM 1972 C C . GLY B 1 75 ? -7.398 24.703 15.828 1 70.88 75 GLY B C 1
ATOM 1973 O O . GLY B 1 75 ? -7.176 25.297 16.891 1 70.88 75 GLY B O 1
ATOM 1974 N N . PRO B 1 76 ? -8.203 24.969 14.922 1 69.25 76 PRO B N 1
ATOM 1975 C CA . PRO B 1 76 ? -9.023 26.172 15.141 1 69.25 76 PRO B CA 1
ATOM 1976 C C . PRO B 1 76 ? -9.867 26.078 16.406 1 69.25 76 PRO B C 1
ATOM 1978 O O . PRO B 1 76 ? -10.172 27.109 17.016 1 69.25 76 PRO B O 1
ATOM 1981 N N . ASN B 1 77 ? -10.094 24.859 16.812 1 72.12 77 ASN B N 1
ATOM 1982 C CA . ASN B 1 77 ? -10.961 24.656 17.969 1 72.12 77 ASN B CA 1
ATOM 1983 C C . ASN B 1 77 ? -10.156 24.422 19.25 1 72.12 77 ASN B C 1
ATOM 1985 O O . ASN B 1 77 ? -10.734 24.172 20.312 1 72.12 77 ASN B O 1
ATOM 1989 N N . HIS B 1 78 ? -8.906 24.422 19.109 1 78.81 78 HIS B N 1
ATOM 1990 C CA . HIS B 1 78 ? -7.996 24.25 20.234 1 78.81 78 HIS B CA 1
ATOM 1991 C C . HIS B 1 78 ? -8.305 22.953 20.984 1 78.81 78 HIS B C 1
ATOM 1993 O O . HIS B 1 78 ? -8.43 22.969 22.219 1 78.81 78 HIS B O 1
ATOM 1999 N N . ASP B 1 79 ? -8.477 21.984 20.203 1 82.88 79 ASP B N 1
ATOM 2000 C CA . ASP B 1 79 ? -8.836 20.703 20.812 1 82.88 79 ASP B CA 1
ATOM 2001 C C . ASP B 1 79 ? -7.641 20.062 21.516 1 82.88 79 ASP B C 1
ATOM 2003 O O . ASP B 1 79 ? -6.492 20.391 21.219 1 82.88 79 ASP B O 1
ATOM 2007 N N . SER B 1 80 ? -8.047 19.25 22.531 1 87.25 80 SER B N 1
ATOM 2008 C CA . SER B 1 80 ? -7.023 18.469 23.203 1 87.25 80 SER B CA 1
ATOM 2009 C C . SER B 1 80 ? -6.438 17.406 22.266 1 87.25 80 SER B C 1
ATOM 2011 O O . SER B 1 80 ? -7.074 17.016 21.297 1 87.25 80 SER B O 1
ATOM 2013 N N . ALA B 1 81 ? -5.246 16.969 22.594 1 90 81 ALA B N 1
ATOM 2014 C CA . ALA B 1 81 ? -4.645 15.844 21.891 1 90 81 ALA B CA 1
ATOM 2015 C C . ALA B 1 81 ? -5.184 14.516 22.422 1 90 81 ALA B C 1
ATOM 2017 O O . ALA B 1 81 ? -5.855 14.477 23.453 1 90 81 ALA B O 1
ATOM 2018 N N . GLY B 1 82 ? -4.957 13.523 21.656 1 93 82 GLY B N 1
ATOM 2019 C CA . GLY B 1 82 ? -5.297 12.18 22.094 1 93 82 GLY B CA 1
ATOM 2020 C C . GLY B 1 82 ? -6.785 11.891 22.031 1 93 82 GLY B C 1
ATOM 2021 O O . GLY B 1 82 ? -7.52 12.539 21.281 1 93 82 GLY B O 1
ATOM 2022 N N . ILE B 1 83 ? -7.184 10.914 22.844 1 92.62 83 ILE B N 1
ATOM 2023 C CA . ILE B 1 83 ? -8.539 10.367 22.797 1 92.62 83 ILE B CA 1
ATOM 2024 C C . ILE B 1 83 ? -9.539 11.422 23.25 1 92.62 83 ILE B C 1
ATOM 2026 O O . ILE B 1 83 ? -10.648 11.508 22.719 1 92.62 83 ILE B O 1
ATOM 2030 N N . THR B 1 84 ? -9.133 12.234 24.109 1 91.94 84 THR B N 1
ATOM 2031 C CA . THR B 1 84 ? -10.016 13.273 24.625 1 91.94 84 THR B CA 1
ATOM 2032 C C . THR B 1 84 ? -10.398 14.258 23.516 1 91.94 84 THR B C 1
ATOM 2034 O O . THR B 1 84 ? -11.555 14.656 23.406 1 91.94 84 THR B O 1
ATOM 2037 N N . GLY B 1 85 ? -9.445 14.641 22.734 1 91.38 85 GLY B N 1
ATOM 2038 C CA . GLY B 1 85 ? -9.719 15.523 21.609 1 91.38 85 GLY B CA 1
ATOM 2039 C C . GLY B 1 85 ? -10.531 14.859 20.516 1 91.38 85 GLY B C 1
ATOM 2040 O O . GLY B 1 85 ? -11.422 15.477 19.922 1 91.38 85 GLY B O 1
ATOM 2041 N N . LEU B 1 86 ? -10.242 13.641 20.328 1 93.19 86 LEU B N 1
ATOM 2042 C CA . LEU B 1 86 ? -10.922 12.875 19.297 1 93.19 86 LEU B CA 1
ATOM 2043 C C . LEU B 1 86 ? -12.422 12.781 19.578 1 93.19 86 LEU B C 1
ATOM 2045 O O . LEU B 1 86 ? -13.227 12.773 18.641 1 93.19 86 LEU B O 1
ATOM 2049 N N . LEU B 1 87 ? -12.742 12.797 20.828 1 94.06 87 LEU B N 1
ATOM 2050 C CA . LEU B 1 87 ? -14.125 12.578 21.25 1 94.06 87 LEU B CA 1
ATOM 2051 C C . LEU B 1 87 ? -14.906 13.891 21.219 1 94.06 87 LEU B C 1
ATOM 2053 O O . LEU B 1 87 ? -16.125 13.891 21.422 1 94.06 87 LEU B O 1
ATOM 2057 N N . GLN B 1 88 ? -14.227 14.984 20.969 1 93 88 GLN B N 1
ATOM 2058 C CA . GLN B 1 88 ? -14.922 16.266 20.891 1 93 88 GLN B CA 1
ATOM 2059 C C . GLN B 1 88 ? -15.906 16.281 19.719 1 93 88 GLN B C 1
ATOM 2061 O O . GLN B 1 88 ? -15.602 15.766 18.641 1 93 88 GLN B O 1
ATOM 2066 N N . THR B 1 89 ? -16.984 17 19.891 1 92.5 89 THR B N 1
ATOM 2067 C CA . THR B 1 89 ? -18.094 17.016 18.938 1 92.5 89 THR B CA 1
ATOM 2068 C C . THR B 1 89 ? -17.656 17.578 17.594 1 92.5 89 THR B C 1
ATOM 2070 O O . THR B 1 89 ? -18.062 17.078 16.547 1 92.5 89 THR B O 1
ATOM 2073 N N . SER B 1 90 ? -16.828 18.547 17.594 1 91.25 90 SER B N 1
ATOM 2074 C CA . SER B 1 90 ? -16.359 19.188 16.359 1 91.25 90 SER B CA 1
ATOM 2075 C C . SER B 1 90 ? -15.531 18.234 15.516 1 91.25 90 SER B C 1
ATOM 2077 O O . SER B 1 90 ? -15.328 18.469 14.32 1 91.25 90 SER B O 1
ATOM 2079 N N . ASN B 1 91 ? -15.078 17.172 16.172 1 93.31 91 ASN B N 1
ATOM 2080 C CA . ASN B 1 91 ? -14.195 16.234 15.5 1 93.31 91 ASN B CA 1
ATOM 2081 C C . ASN B 1 91 ? -14.93 14.953 15.094 1 93.31 91 ASN B C 1
ATOM 2083 O O . ASN B 1 91 ? -14.344 14.055 14.492 1 93.31 91 ASN B O 1
ATOM 2087 N N . ARG B 1 92 ? -16.188 14.875 15.289 1 95.62 92 ARG B N 1
ATOM 2088 C CA . ARG B 1 92 ? -16.969 13.656 15.172 1 95.62 92 ARG B CA 1
ATOM 2089 C C . ARG B 1 92 ? -16.953 13.125 13.742 1 95.62 92 ARG B C 1
ATOM 2091 O O . ARG B 1 92 ? -16.562 11.977 13.5 1 95.62 92 ARG B O 1
ATOM 2098 N N . TRP B 1 93 ? -17.203 13.945 12.711 1 96.31 93 TRP B N 1
ATOM 2099 C CA . TRP B 1 93 ? -17.469 13.469 11.359 1 96.31 93 TRP B CA 1
ATOM 2100 C C . TRP B 1 93 ? -16.188 13.414 10.539 1 96.31 93 TRP B C 1
ATOM 2102 O O . TRP B 1 93 ? -16.062 12.602 9.617 1 96.31 93 TRP B O 1
ATOM 2112 N N . GLY B 1 94 ? -15.211 14.266 10.945 1 95.75 94 GLY B N 1
ATOM 2113 C CA . GLY B 1 94 ? -13.969 14.297 10.195 1 95.75 94 GLY B CA 1
ATOM 2114 C C . GLY B 1 94 ? -12.922 13.344 10.742 1 95.75 94 GLY B C 1
ATOM 2115 O O . GLY B 1 94 ? -12.016 12.93 10.023 1 95.75 94 GLY B O 1
ATOM 2116 N N . PHE B 1 95 ? -13.125 12.969 12.039 1 96.62 95 PHE B N 1
ATOM 2117 C CA . PHE B 1 95 ? -12.031 12.234 12.648 1 96.62 95 PHE B CA 1
ATOM 2118 C C . PHE B 1 95 ? -12.555 11 13.383 1 96.62 95 PHE B C 1
ATOM 2120 O O . PHE B 1 95 ? -12.219 9.867 13.023 1 96.62 95 PHE B O 1
ATOM 2127 N N . LEU B 1 96 ? -13.461 11.133 14.281 1 97.56 96 LEU B N 1
ATOM 2128 C CA . LEU B 1 96 ? -13.898 10.016 15.117 1 97.56 96 LEU B CA 1
ATOM 2129 C C . LEU B 1 96 ? -14.617 8.961 14.273 1 97.56 96 LEU B C 1
ATOM 2131 O O . LEU B 1 96 ? -14.273 7.777 14.336 1 97.56 96 LEU B O 1
ATOM 2135 N N . VAL B 1 97 ? -15.578 9.344 13.492 1 98.62 97 VAL B N 1
ATOM 2136 C CA . VAL B 1 97 ? -16.391 8.406 12.719 1 98.62 97 VAL B CA 1
ATOM 2137 C C . VAL B 1 97 ? -15.508 7.672 11.711 1 98.62 97 VAL B C 1
ATOM 2139 O O . VAL B 1 97 ? -15.562 6.445 11.609 1 98.62 97 VAL B O 1
ATOM 2142 N N . PRO B 1 98 ? -14.664 8.398 11 1 98.75 98 PRO B N 1
ATOM 2143 C CA . PRO B 1 98 ? -13.797 7.672 10.062 1 98.75 98 PRO B CA 1
ATOM 2144 C C . PRO B 1 98 ? -12.914 6.637 10.758 1 98.75 98 PRO B C 1
ATOM 2146 O O . PRO B 1 98 ? -12.867 5.48 10.328 1 98.75 98 PRO B O 1
ATOM 2149 N N . ILE B 1 99 ? -12.25 7.008 11.82 1 98 99 ILE B N 1
ATOM 2150 C CA . ILE B 1 99 ? -11.336 6.105 12.516 1 98 99 ILE B CA 1
ATOM 2151 C C . ILE B 1 99 ? -12.109 4.906 13.062 1 98 99 ILE B C 1
ATOM 2153 O O . ILE B 1 99 ? -11.656 3.766 12.945 1 98 99 ILE B O 1
ATOM 2157 N N . ALA B 1 100 ? -13.266 5.129 13.68 1 98.69 100 ALA B N 1
ATOM 2158 C CA . ALA B 1 100 ? -14.078 4.062 14.258 1 98.69 100 ALA B CA 1
ATOM 2159 C C . ALA B 1 100 ? -14.594 3.117 13.18 1 98.69 100 ALA B C 1
ATOM 2161 O O . ALA B 1 100 ? -14.602 1.897 13.367 1 98.69 100 ALA B O 1
ATOM 2162 N N . THR B 1 101 ? -15 3.699 12.094 1 98.94 101 THR B N 1
ATOM 2163 C CA . THR B 1 101 ? -15.531 2.893 11 1 98.94 101 THR B CA 1
ATOM 2164 C C . THR B 1 101 ? -14.445 2.012 10.398 1 98.94 101 THR B C 1
ATOM 2166 O O . THR B 1 101 ? -14.664 0.821 10.164 1 98.94 101 THR B O 1
ATOM 2169 N N . ILE B 1 102 ? -13.297 2.602 10.164 1 98.94 102 ILE B N 1
ATOM 2170 C CA . ILE B 1 102 ? -12.203 1.833 9.578 1 98.94 102 ILE B CA 1
ATOM 2171 C C . ILE B 1 102 ? -11.82 0.687 10.516 1 98.94 102 ILE B C 1
ATOM 2173 O O . ILE B 1 102 ? -11.648 -0.451 10.07 1 98.94 102 ILE B O 1
ATOM 2177 N N . CYS B 1 103 ? -11.727 0.976 11.781 1 98.94 103 CYS B N 1
ATOM 2178 C CA . CYS B 1 103 ? -11.391 -0.048 12.758 1 98.94 103 CYS B CA 1
ATOM 2179 C C . CYS B 1 103 ? -12.438 -1.152 12.781 1 98.94 103 CYS B C 1
ATOM 2181 O O . CYS B 1 103 ? -12.102 -2.336 12.734 1 98.94 103 CYS B O 1
ATOM 2183 N N . ALA B 1 104 ? -13.695 -0.798 12.812 1 98.94 104 ALA B N 1
ATOM 2184 C CA . ALA B 1 104 ? -14.781 -1.766 12.914 1 98.94 104 ALA B CA 1
ATOM 2185 C C . ALA B 1 104 ? -14.852 -2.645 11.672 1 98.94 104 ALA B C 1
ATOM 2187 O O . ALA B 1 104 ? -14.969 -3.869 11.773 1 98.94 104 ALA B O 1
ATOM 2188 N N . THR B 1 105 ? -14.773 -2.008 10.508 1 98.94 105 THR B N 1
ATOM 2189 C CA . THR B 1 105 ? -14.836 -2.783 9.273 1 98.94 105 THR B CA 1
ATOM 2190 C C . THR B 1 105 ? -13.617 -3.684 9.133 1 98.94 105 THR B C 1
ATOM 2192 O O . THR B 1 105 ? -13.719 -4.82 8.672 1 98.94 105 THR B O 1
ATOM 2195 N N . GLY B 1 106 ? -12.438 -3.168 9.547 1 98.94 106 GLY B N 1
ATOM 2196 C CA . GLY B 1 106 ? -11.25 -4.004 9.57 1 98.94 106 GLY B CA 1
ATOM 2197 C C . GLY B 1 106 ? -11.398 -5.219 10.469 1 98.94 106 GLY B C 1
ATOM 2198 O O . GLY B 1 106 ? -11.031 -6.332 10.086 1 98.94 106 GLY B O 1
ATOM 2199 N N . LEU B 1 107 ? -11.969 -5.008 11.609 1 98.94 107 LEU B N 1
ATOM 2200 C CA . LEU B 1 107 ? -12.156 -6.086 12.578 1 98.94 107 LEU B CA 1
ATOM 2201 C C . LEU B 1 107 ? -13.148 -7.117 12.047 1 98.94 107 LEU B C 1
ATOM 2203 O O . LEU B 1 107 ? -12.938 -8.32 12.195 1 98.94 107 LEU B O 1
ATOM 2207 N N . VAL B 1 108 ? -14.219 -6.648 11.492 1 98.94 108 VAL B N 1
ATOM 2208 C CA . VAL B 1 108 ? -15.219 -7.562 10.945 1 98.94 108 VAL B CA 1
ATOM 2209 C C . VAL B 1 108 ? -14.602 -8.398 9.828 1 98.94 108 VAL B C 1
ATOM 2211 O O . VAL B 1 108 ? -14.805 -9.609 9.758 1 98.94 108 VAL B O 1
ATOM 2214 N N . ASN B 1 109 ? -13.82 -7.734 8.977 1 98.94 109 ASN B N 1
ATOM 2215 C CA . ASN B 1 109 ? -13.156 -8.469 7.906 1 98.94 109 ASN B CA 1
ATOM 2216 C C . ASN B 1 109 ? -12.141 -9.461 8.461 1 98.94 109 ASN B C 1
ATOM 2218 O O . ASN B 1 109 ? -12.055 -10.594 7.984 1 98.94 109 ASN B O 1
ATOM 2222 N N . LEU B 1 110 ? -11.469 -9.078 9.453 1 98.88 110 LEU B N 1
ATOM 2223 C CA . LEU B 1 110 ? -10.375 -9.883 9.992 1 98.88 110 LEU B CA 1
ATOM 2224 C C . LEU B 1 110 ? -10.914 -11.07 10.773 1 98.88 110 LEU B C 1
ATOM 2226 O O . LEU B 1 110 ? -10.43 -12.195 10.625 1 98.88 110 LEU B O 1
ATOM 2230 N N . LEU B 1 111 ? -11.938 -10.852 11.531 1 98.88 111 LEU B N 1
ATOM 2231 C CA . LEU B 1 111 ? -12.289 -11.836 12.547 1 98.88 111 LEU B CA 1
ATOM 2232 C C . LEU B 1 111 ? -13.516 -12.633 12.125 1 98.88 111 LEU B C 1
ATOM 2234 O O . LEU B 1 111 ? -13.781 -13.711 12.664 1 98.88 111 LEU B O 1
ATOM 2238 N N . VAL B 1 112 ? -14.281 -12.133 11.203 1 98.88 112 VAL B N 1
ATOM 2239 C CA . VAL B 1 112 ? -15.531 -12.789 10.859 1 98.88 112 VAL B CA 1
ATOM 2240 C C . VAL B 1 112 ? -15.508 -13.203 9.391 1 98.88 112 VAL B C 1
ATOM 2242 O O . VAL B 1 112 ? -15.562 -14.391 9.07 1 98.88 112 VAL B O 1
ATOM 2245 N N . LEU B 1 113 ? -15.289 -12.25 8.477 1 98.88 113 LEU B N 1
ATOM 2246 C CA . LEU B 1 113 ? -15.469 -12.531 7.059 1 98.88 113 LEU B CA 1
ATOM 2247 C C . LEU B 1 113 ? -14.297 -13.328 6.504 1 98.88 113 LEU B C 1
ATOM 2249 O O . LEU B 1 113 ? -14.484 -14.219 5.672 1 98.88 113 LEU B O 1
ATOM 2253 N N . LEU B 1 114 ? -13.102 -12.992 6.957 1 98.56 114 LEU B N 1
ATOM 2254 C CA . LEU B 1 114 ? -11.938 -13.695 6.434 1 98.56 114 LEU B CA 1
ATOM 2255 C C . LEU B 1 114 ? -12.008 -15.18 6.777 1 98.56 114 LEU B C 1
ATOM 2257 O O . LEU B 1 114 ? -11.914 -16.031 5.891 1 98.56 114 LEU B O 1
ATOM 2261 N N . PRO B 1 115 ? -12.211 -15.57 8.047 1 98.31 115 PRO B N 1
ATOM 2262 C CA . PRO B 1 115 ? -12.32 -17 8.336 1 98.31 115 PRO B CA 1
ATOM 2263 C C . PRO B 1 115 ? -13.5 -17.672 7.625 1 98.31 115 PRO B C 1
ATOM 2265 O O . PRO B 1 115 ? -13.398 -18.812 7.191 1 98.31 115 PRO B O 1
ATOM 2268 N N . ALA B 1 116 ? -14.625 -16.969 7.48 1 98.5 116 ALA B N 1
ATOM 2269 C CA . ALA B 1 116 ? -15.789 -17.516 6.797 1 98.5 116 ALA B CA 1
ATOM 2270 C C . ALA B 1 116 ? -15.5 -17.766 5.316 1 98.5 116 ALA B C 1
ATOM 2272 O O . ALA B 1 116 ? -15.859 -18.797 4.766 1 98.5 116 ALA B O 1
ATOM 2273 N N . THR B 1 117 ? -14.859 -16.828 4.672 1 97.81 117 THR B N 1
ATOM 2274 C CA . THR B 1 117 ? -14.516 -16.953 3.262 1 97.81 117 THR B CA 1
ATOM 2275 C C . THR B 1 117 ? -13.5 -18.078 3.047 1 97.81 117 THR B C 1
ATOM 2277 O O . THR B 1 117 ? -13.609 -18.844 2.082 1 97.81 117 THR B O 1
ATOM 2280 N N . THR B 1 118 ? -12.555 -18.172 3.953 1 96.5 118 THR B N 1
ATOM 2281 C CA . THR B 1 118 ? -11.547 -19.203 3.869 1 96.5 118 THR B CA 1
ATOM 2282 C C . THR B 1 118 ? -12.18 -20.594 3.986 1 96.5 118 THR B C 1
ATOM 2284 O O . THR B 1 118 ? -11.812 -21.516 3.256 1 96.5 118 THR B O 1
ATOM 2287 N N . LYS B 1 119 ? -13.109 -20.688 4.867 1 97.69 119 LYS B N 1
ATOM 2288 C CA . LYS B 1 119 ? -13.82 -21.953 5.035 1 97.69 119 LYS B CA 1
ATOM 2289 C C . LYS B 1 119 ? -14.586 -22.328 3.766 1 97.69 119 LYS B C 1
ATOM 2291 O O . LYS B 1 119 ? -14.508 -23.469 3.307 1 97.69 119 LYS B O 1
ATOM 2296 N N . VAL B 1 120 ? -15.266 -21.422 3.188 1 98.25 120 VAL B N 1
ATOM 2297 C CA . VAL B 1 120 ? -16.047 -21.688 1.977 1 98.25 120 VAL B CA 1
ATOM 2298 C C . VAL B 1 120 ? -15.102 -22.031 0.827 1 98.25 120 VAL B C 1
ATOM 2300 O O . VAL B 1 120 ? -15.422 -22.875 -0.009 1 98.25 120 VAL B O 1
ATOM 2303 N N . MET B 1 121 ? -13.977 -21.406 0.746 1 96.88 121 MET B N 1
ATOM 2304 C CA . MET B 1 121 ? -13 -21.703 -0.29 1 96.88 121 MET B CA 1
ATOM 2305 C C . MET B 1 121 ? -12.5 -23.141 -0.173 1 96.88 121 MET B C 1
ATOM 2307 O O . MET B 1 121 ? -12.336 -23.828 -1.182 1 96.88 121 MET B O 1
ATOM 2311 N N . ALA B 1 122 ? -12.281 -23.562 1.069 1 96.56 122 ALA B N 1
ATOM 2312 C CA . ALA B 1 122 ? -11.867 -24.938 1.291 1 96.56 122 ALA B CA 1
ATOM 2313 C C . ALA B 1 122 ? -12.945 -25.922 0.841 1 96.56 122 ALA B C 1
ATOM 2315 O O . ALA B 1 122 ? -12.648 -26.953 0.24 1 96.56 122 ALA B O 1
ATOM 2316 N N . GLU B 1 123 ? -14.156 -25.609 1.086 1 98.38 123 GLU B N 1
ATOM 2317 C CA . GLU B 1 123 ? -15.281 -26.422 0.644 1 98.38 123 GLU B CA 1
ATOM 2318 C C . GLU B 1 123 ? -15.367 -26.469 -0.879 1 98.38 123 GLU B C 1
ATOM 2320 O O . GLU B 1 123 ? -15.68 -27.5 -1.462 1 98.38 123 GLU B O 1
ATOM 2325 N N . ARG B 1 124 ? -15.102 -25.328 -1.459 1 98.19 124 ARG B N 1
ATOM 2326 C CA . ARG B 1 124 ? -15.117 -25.266 -2.918 1 98.19 124 ARG B CA 1
ATOM 2327 C C . ARG B 1 124 ? -14.031 -26.172 -3.514 1 98.19 124 ARG B C 1
ATOM 2329 O O . ARG B 1 124 ? -14.273 -26.875 -4.488 1 98.19 124 ARG B O 1
ATOM 2336 N N . TYR B 1 125 ? -12.93 -26.141 -2.908 1 96.75 125 TYR B N 1
ATOM 2337 C CA . TYR B 1 125 ? -11.836 -26.984 -3.396 1 96.75 125 TYR B CA 1
ATOM 2338 C C . TYR B 1 125 ? -12.18 -28.469 -3.244 1 96.75 125 TYR B C 1
ATOM 2340 O O . TYR B 1 125 ? -11.883 -29.266 -4.129 1 96.75 125 TYR B O 1
ATOM 2348 N N . SER B 1 126 ? -12.797 -28.781 -2.145 1 98.12 126 SER B N 1
ATOM 2349 C CA . SER B 1 126 ? -13.242 -30.156 -1.938 1 98.12 126 SER B CA 1
ATOM 2350 C C . SER B 1 126 ? -14.281 -30.562 -2.977 1 98.12 126 SER B C 1
ATOM 2352 O O . SER B 1 126 ? -14.227 -31.672 -3.52 1 98.12 126 SER B O 1
ATOM 2354 N N . GLN B 1 127 ? -15.195 -29.688 -3.25 1 98.56 127 GLN B N 1
ATOM 2355 C CA . GLN B 1 127 ? -16.25 -29.969 -4.219 1 98.56 127 GLN B CA 1
ATOM 2356 C C . GLN B 1 127 ? -15.688 -30.062 -5.633 1 98.56 127 GLN B C 1
ATOM 2358 O O . GLN B 1 127 ? -16.188 -30.844 -6.449 1 98.56 127 GLN B O 1
ATOM 2363 N N . GLU B 1 128 ? -14.688 -29.266 -5.965 1 98.25 128 GLU B N 1
ATOM 2364 C CA . GLU B 1 128 ? -14.008 -29.359 -7.25 1 98.25 128 GLU B CA 1
ATOM 2365 C C . GLU B 1 128 ? -13.445 -30.75 -7.477 1 98.25 128 GLU B C 1
ATOM 2367 O O . GLU B 1 128 ? -13.5 -31.281 -8.594 1 98.25 128 GLU B O 1
ATOM 2372 N N . ARG B 1 129 ? -12.914 -31.297 -6.418 1 97.88 129 ARG B N 1
ATOM 2373 C CA . ARG B 1 129 ? -12.352 -32.656 -6.508 1 97.88 129 ARG B CA 1
ATOM 2374 C C . ARG B 1 129 ? -13.438 -33.688 -6.754 1 97.88 129 ARG B C 1
ATOM 2376 O O . ARG B 1 129 ? -13.258 -34.594 -7.562 1 97.88 129 ARG B O 1
ATOM 2383 N N . LYS B 1 130 ? -14.516 -33.531 -6.188 1 98.06 130 LYS B N 1
ATOM 2384 C CA . LYS B 1 130 ? -15.633 -34.438 -6.359 1 98.06 130 LYS B CA 1
ATOM 2385 C C . LYS B 1 130 ? -16.219 -34.344 -7.77 1 98.06 130 LYS B C 1
ATOM 2387 O O . LYS B 1 130 ? -16.531 -35.375 -8.383 1 98.06 130 LYS B O 1
ATOM 2392 N N . ASP B 1 131 ? -16.297 -33.125 -8.195 1 98.06 131 ASP B N 1
ATOM 2393 C CA . ASP B 1 131 ? -16.938 -32.844 -9.477 1 98.06 131 ASP B CA 1
ATOM 2394 C C . ASP B 1 131 ? -15.969 -33.094 -10.633 1 98.06 131 ASP B C 1
ATOM 2396 O O . ASP B 1 131 ? -16.391 -33.219 -11.789 1 98.06 131 ASP B O 1
ATOM 2400 N N . GLY B 1 132 ? -14.695 -33.062 -10.375 1 97.44 132 GLY B N 1
ATOM 2401 C CA . GLY B 1 132 ? -13.695 -33.094 -11.43 1 97.44 132 GLY B CA 1
ATOM 2402 C C . GLY B 1 132 ? -13.695 -31.844 -12.289 1 97.44 132 GLY B C 1
ATOM 2403 O O . GLY B 1 132 ? -13.414 -31.906 -13.484 1 97.44 132 GLY B O 1
ATOM 2404 N N . LYS B 1 133 ? -14.133 -30.719 -11.688 1 97 133 LYS B N 1
ATOM 2405 C CA . LYS B 1 133 ? -14.281 -29.438 -12.383 1 97 133 LYS B CA 1
ATOM 2406 C C . LYS B 1 133 ? -14.023 -28.266 -11.43 1 97 133 LYS B C 1
ATOM 2408 O O . LYS B 1 133 ? -14.477 -28.281 -10.289 1 97 133 LYS B O 1
ATOM 2413 N N . LYS B 1 134 ? -13.383 -27.328 -11.953 1 97.56 134 LYS B N 1
ATOM 2414 C CA . LYS B 1 134 ? -13.109 -26.156 -11.117 1 97.56 134 LYS B CA 1
ATOM 2415 C C . LYS B 1 134 ? -14.359 -25.297 -10.953 1 97.56 134 LYS B C 1
ATOM 2417 O O . LYS B 1 134 ? -15.234 -25.281 -11.82 1 97.56 134 LYS B O 1
ATOM 2422 N N . SER B 1 135 ? -14.312 -24.547 -9.898 1 97.12 135 SER B N 1
ATOM 2423 C CA . SER B 1 135 ? -15.461 -23.719 -9.539 1 97.12 135 SER B CA 1
ATOM 2424 C C . SER B 1 135 ? -15.633 -22.562 -10.531 1 97.12 135 SER B C 1
ATOM 2426 O O . SER B 1 135 ? -16.719 -22.016 -10.664 1 97.12 135 SER B O 1
ATOM 2428 N N . TYR B 1 136 ? -14.578 -22.172 -11.227 1 95.56 136 TYR B N 1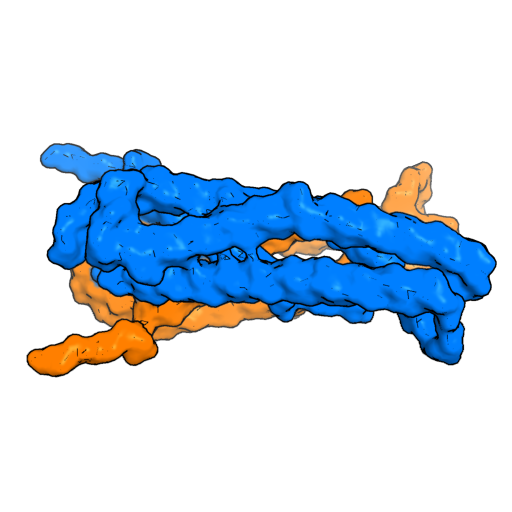
ATOM 2429 C CA . TYR B 1 136 ? -14.594 -21 -12.102 1 95.56 136 TYR B CA 1
ATOM 2430 C C . TYR B 1 136 ? -14.594 -21.422 -13.562 1 95.56 136 TYR B C 1
ATOM 2432 O O . TYR B 1 136 ? -14.445 -20.578 -14.453 1 95.56 136 TYR B O 1
ATOM 2440 N N . ASP B 1 137 ? -14.75 -22.641 -13.766 1 97.12 137 ASP B N 1
ATOM 2441 C CA . ASP B 1 137 ? -14.93 -23.109 -15.133 1 97.12 137 ASP B CA 1
ATOM 2442 C C . ASP B 1 137 ? -16.312 -22.734 -15.672 1 97.12 137 ASP B C 1
ATOM 2444 O O . ASP B 1 137 ? -17.188 -22.328 -14.914 1 97.12 137 ASP B O 1
ATOM 2448 N N . SER B 1 138 ? -16.438 -22.891 -16.969 1 96.69 138 SER B N 1
ATOM 2449 C CA . SER B 1 138 ? -17.719 -22.578 -17.609 1 96.69 138 SER B CA 1
ATOM 2450 C C . SER B 1 138 ? -18.812 -23.531 -17.125 1 96.69 138 SER B C 1
ATOM 2452 O O . SER B 1 138 ? -18.547 -24.703 -16.812 1 96.69 138 SER B O 1
ATOM 2454 N N . ALA B 1 139 ? -19.938 -23.172 -17.188 1 94.5 139 ALA B N 1
ATOM 2455 C CA . ALA B 1 139 ? -21.094 -24 -16.828 1 94.5 139 ALA B CA 1
ATOM 2456 C C . ALA B 1 139 ? -21.188 -25.219 -17.75 1 94.5 139 ALA B C 1
ATOM 2458 O O . ALA B 1 139 ? -20.625 -25.234 -18.844 1 94.5 139 ALA B O 1
ATOM 2459 N N . PRO B 1 140 ? -21.953 -26.203 -17.125 1 96.94 140 PRO B N 1
ATOM 2460 C CA . PRO B 1 140 ? -22.766 -26.312 -15.906 1 96.94 140 PRO B CA 1
ATOM 2461 C C . PRO B 1 140 ? -21.953 -26.734 -14.688 1 96.94 140 PRO B C 1
ATOM 2463 O O . PRO B 1 140 ? -20.906 -27.359 -14.828 1 96.94 140 PRO B O 1
ATOM 2466 N N . HIS B 1 141 ? -22.453 -26.438 -13.398 1 98.19 141 HIS B N 1
ATOM 2467 C CA . HIS B 1 141 ? -21.906 -26.859 -12.117 1 98.19 141 HIS B CA 1
ATOM 2468 C C . HIS B 1 141 ? -22.938 -27.672 -11.328 1 98.19 141 HIS B C 1
ATOM 2470 O O . HIS B 1 141 ? -24.125 -27.609 -11.602 1 98.19 141 HIS B O 1
ATOM 2476 N N . SER B 1 142 ? -22.438 -28.469 -10.492 1 98.31 142 SER B N 1
ATOM 2477 C CA . SER B 1 142 ? -23.328 -29.156 -9.57 1 98.31 142 SER B CA 1
ATOM 2478 C C . SER B 1 142 ? -24.109 -28.172 -8.711 1 98.31 142 SER B C 1
ATOM 2480 O O . SER B 1 142 ? -23.719 -27.016 -8.57 1 98.31 142 SER B O 1
ATOM 2482 N N . GLN B 1 143 ? -25.188 -28.672 -8.234 1 98.38 143 GLN B N 1
ATOM 2483 C CA . GLN B 1 143 ? -25.984 -27.828 -7.352 1 98.38 143 GLN B CA 1
ATOM 2484 C C . GLN B 1 143 ? -25.188 -27.422 -6.117 1 98.38 143 GLN B C 1
ATOM 2486 O O . GLN B 1 143 ? -25.328 -26.297 -5.629 1 98.38 143 GLN B O 1
ATOM 2491 N N . GLU B 1 144 ? -24.406 -28.344 -5.652 1 98.56 144 GLU B N 1
ATOM 2492 C CA . GLU B 1 144 ? -23.562 -28.062 -4.496 1 98.56 144 GLU B CA 1
ATOM 2493 C C . GLU B 1 144 ? -22.578 -26.938 -4.801 1 98.56 144 GLU B C 1
ATOM 2495 O O . GLU B 1 144 ? -22.406 -26.016 -3.996 1 98.56 144 GLU B O 1
ATOM 2500 N N . MET B 1 145 ? -21.922 -26.953 -5.961 1 98.62 145 MET B N 1
ATOM 2501 C CA . MET B 1 145 ? -20.953 -25.922 -6.32 1 98.62 145 MET B CA 1
ATOM 2502 C C . MET B 1 145 ? -21.641 -24.594 -6.551 1 98.62 145 MET B C 1
ATOM 2504 O O . MET B 1 145 ? -21.094 -23.531 -6.207 1 98.62 145 MET B O 1
ATOM 2508 N N . LEU B 1 146 ? -22.797 -24.625 -7.172 1 98.56 146 LEU B N 1
ATOM 2509 C CA . LEU B 1 146 ? -23.547 -23.391 -7.348 1 98.56 146 LEU B CA 1
ATOM 2510 C C . LEU B 1 146 ? -23.828 -22.719 -6.004 1 98.56 146 LEU B C 1
ATOM 2512 O O . LEU B 1 146 ? -23.703 -21.5 -5.875 1 98.56 146 LEU B O 1
ATOM 2516 N N . ALA B 1 147 ? -24.188 -23.531 -5.043 1 98.75 147 ALA B N 1
ATOM 2517 C CA . ALA B 1 147 ? -24.469 -23.016 -3.709 1 98.75 147 ALA B CA 1
ATOM 2518 C C . ALA B 1 147 ? -23.219 -22.438 -3.066 1 98.75 147 ALA B C 1
ATOM 2520 O O . ALA B 1 147 ? -23.25 -21.375 -2.447 1 98.75 147 ALA B O 1
ATOM 2521 N N . LEU B 1 148 ? -22.125 -23.125 -3.223 1 98.75 148 LEU B N 1
ATOM 2522 C CA . LEU B 1 148 ? -20.859 -22.672 -2.658 1 98.75 148 LEU B CA 1
ATOM 2523 C C . LEU B 1 148 ? -20.375 -21.406 -3.354 1 98.75 148 LEU B C 1
ATOM 2525 O O . LEU B 1 148 ? -19.891 -20.484 -2.701 1 98.75 148 LEU B O 1
ATOM 2529 N N . ASN B 1 149 ? -20.484 -21.359 -4.648 1 98.44 149 ASN B N 1
ATOM 2530 C CA . ASN B 1 149 ? -20.125 -20.156 -5.391 1 98.44 149 ASN B CA 1
ATOM 2531 C C . ASN B 1 149 ? -20.953 -18.953 -4.941 1 98.44 149 ASN B C 1
ATOM 2533 O O . ASN B 1 149 ? -20.422 -17.844 -4.801 1 98.44 149 ASN B O 1
ATOM 2537 N N . LYS B 1 150 ? -22.203 -19.203 -4.77 1 98.69 150 LYS B N 1
ATOM 2538 C CA . LYS B 1 150 ? -23.078 -18.125 -4.305 1 98.69 150 LYS B CA 1
ATOM 2539 C C . LYS B 1 150 ? -22.672 -17.656 -2.91 1 98.69 150 LYS B C 1
ATOM 2541 O O . LYS B 1 150 ? -22.625 -16.453 -2.65 1 98.69 150 LYS B O 1
ATOM 2546 N N . LYS B 1 151 ? -22.422 -18.562 -2.047 1 98.81 151 LYS B N 1
ATOM 2547 C CA . LYS B 1 151 ? -22 -18.234 -0.686 1 98.81 151 LYS B CA 1
ATOM 2548 C C . LYS B 1 151 ? -20.688 -17.453 -0.685 1 98.81 151 LYS B C 1
ATOM 2550 O O . LYS B 1 151 ? -20.562 -16.453 0.013 1 98.81 151 LYS B O 1
ATOM 2555 N N . PHE B 1 152 ? -19.75 -17.969 -1.484 1 98.38 152 PHE B N 1
ATOM 2556 C CA . PHE B 1 152 ? -18.469 -17.297 -1.604 1 98.38 152 PHE B CA 1
ATOM 2557 C C . PHE B 1 152 ? -18.656 -15.875 -2.129 1 98.38 152 PHE B C 1
ATOM 2559 O O . PHE B 1 152 ? -18.094 -14.93 -1.581 1 98.38 152 PHE B O 1
ATOM 2566 N N . GLY B 1 153 ? -19.375 -15.734 -3.139 1 98 153 GLY B N 1
ATOM 2567 C CA . GLY B 1 153 ? -19.625 -14.43 -3.719 1 98 153 GLY B CA 1
ATOM 2568 C C . GLY B 1 153 ? -20.234 -13.445 -2.736 1 98 153 GLY B C 1
ATOM 2569 O O . GLY B 1 153 ? -19.859 -12.266 -2.715 1 98 153 GLY B O 1
ATOM 2570 N N . LYS B 1 154 ? -21.172 -13.93 -1.987 1 98.75 154 LYS B N 1
ATOM 2571 C CA . LYS B 1 154 ? -21.812 -13.086 -0.984 1 98.75 154 LYS B CA 1
ATOM 2572 C C . LYS B 1 154 ? -20.812 -12.641 0.079 1 98.75 154 LYS B C 1
ATOM 2574 O O . LYS B 1 154 ? -20.719 -11.453 0.39 1 98.75 154 LYS B O 1
ATOM 2579 N N . LEU B 1 155 ? -20.078 -13.555 0.653 1 98.69 155 LEU B N 1
ATOM 2580 C CA . LEU B 1 155 ? -19.094 -13.242 1.691 1 98.69 155 LEU B CA 1
ATOM 2581 C C . LEU B 1 155 ? -18.016 -12.305 1.158 1 98.69 155 LEU B C 1
ATOM 2583 O O . LEU B 1 155 ? -17.703 -11.305 1.793 1 98.69 155 LEU B O 1
ATOM 2587 N N . HIS B 1 156 ? -17.484 -12.648 0.005 1 97.25 156 HIS B N 1
ATOM 2588 C CA . HIS B 1 156 ? -16.453 -11.836 -0.626 1 97.25 156 HIS B CA 1
ATOM 2589 C C . HIS B 1 156 ? -16.984 -10.445 -0.967 1 97.25 156 HIS B C 1
ATOM 2591 O O . HIS B 1 156 ? -16.281 -9.445 -0.799 1 97.25 156 HIS B O 1
ATOM 2597 N N . GLY B 1 157 ? -18.188 -10.398 -1.466 1 98.31 157 GLY B N 1
ATOM 2598 C CA . GLY B 1 157 ? -18.812 -9.125 -1.783 1 98.31 157 GLY B CA 1
ATOM 2599 C C . GLY B 1 157 ? -18.984 -8.234 -0.571 1 98.31 157 GLY B C 1
ATOM 2600 O O . GLY B 1 157 ? -18.719 -7.031 -0.633 1 98.31 157 GLY B O 1
ATOM 2601 N N . ILE B 1 158 ? -19.5 -8.773 0.538 1 98.88 158 ILE B N 1
ATOM 2602 C CA . ILE B 1 158 ? -19.656 -8.008 1.77 1 98.88 158 ILE B CA 1
ATOM 2603 C C . ILE B 1 158 ? -18.297 -7.527 2.264 1 98.88 158 ILE B C 1
ATOM 2605 O O . ILE B 1 158 ? -18.141 -6.367 2.652 1 98.88 158 ILE B O 1
ATOM 2609 N N . SER B 1 159 ? -17.297 -8.398 2.246 1 98.81 159 SER B N 1
ATOM 2610 C CA . SER B 1 159 ? -15.945 -8.031 2.639 1 98.81 159 SER B CA 1
ATOM 2611 C C . SER B 1 159 ? -15.414 -6.871 1.799 1 98.81 159 SER B C 1
ATOM 2613 O O . SER B 1 159 ? -14.836 -5.922 2.332 1 98.81 159 SER B O 1
ATOM 2615 N N . THR B 1 160 ? -15.625 -6.941 0.504 1 98.56 160 THR B N 1
ATOM 2616 C CA . THR B 1 160 ? -15.156 -5.914 -0.425 1 98.56 160 THR B CA 1
ATOM 2617 C C . THR B 1 160 ? -15.859 -4.586 -0.159 1 98.56 160 THR B C 1
ATOM 2619 O O . THR B 1 160 ? -15.234 -3.527 -0.205 1 98.56 160 THR B O 1
ATOM 2622 N N . LEU B 1 161 ? -17.141 -4.613 0.15 1 98.81 161 LEU B N 1
ATOM 2623 C CA . LEU B 1 161 ? -17.891 -3.398 0.442 1 98.81 161 LEU B CA 1
ATOM 2624 C C . LEU B 1 161 ? -17.391 -2.75 1.731 1 98.81 161 LEU B C 1
ATOM 2626 O O . LEU B 1 161 ? -17.25 -1.527 1.802 1 98.81 161 LEU B O 1
ATOM 2630 N N . LEU B 1 162 ? -17.156 -3.572 2.719 1 98.94 162 LEU B N 1
ATOM 2631 C CA . LEU B 1 162 ? -16.609 -3.049 3.967 1 98.94 162 LEU B CA 1
ATOM 2632 C C . LEU B 1 162 ? -15.219 -2.455 3.748 1 98.94 162 LEU B C 1
ATOM 2634 O O . LEU B 1 162 ? -14.891 -1.405 4.309 1 98.94 162 LEU B O 1
ATOM 2638 N N . ASN B 1 163 ? -14.445 -3.109 2.951 1 98.88 163 ASN B N 1
ATOM 2639 C CA . ASN B 1 163 ? -13.125 -2.592 2.613 1 98.88 163 ASN B CA 1
ATOM 2640 C C . ASN B 1 163 ? -13.219 -1.254 1.884 1 98.88 163 ASN B C 1
ATOM 2642 O O . ASN B 1 163 ? -12.453 -0.328 2.178 1 98.88 163 ASN B O 1
ATOM 2646 N N . LEU B 1 164 ? -14.133 -1.152 0.959 1 98.88 164 LEU B N 1
ATOM 2647 C CA . LEU B 1 164 ? -14.336 0.103 0.244 1 98.88 164 LEU B CA 1
ATOM 2648 C C . LEU B 1 164 ? -14.766 1.208 1.201 1 98.88 164 LEU B C 1
ATOM 2650 O O . LEU B 1 164 ? -14.328 2.354 1.074 1 98.88 164 LEU B O 1
ATOM 2654 N N . THR B 1 165 ? -15.617 0.842 2.076 1 98.94 165 THR B N 1
ATOM 2655 C CA . THR B 1 165 ? -16.031 1.794 3.1 1 98.94 165 THR B CA 1
ATOM 2656 C C . THR B 1 165 ? -14.828 2.285 3.904 1 98.94 165 THR B C 1
ATOM 2658 O O . THR B 1 165 ? -14.703 3.482 4.172 1 98.94 165 THR B O 1
ATOM 2661 N N . SER B 1 166 ? -13.953 1.358 4.281 1 98.88 166 SER B N 1
ATOM 2662 C CA . SER B 1 166 ? -12.727 1.724 4.98 1 98.88 166 SER B CA 1
ATOM 2663 C C . SER B 1 166 ? -11.898 2.711 4.164 1 98.88 166 SER B C 1
ATOM 2665 O O . SER B 1 166 ? -11.383 3.691 4.707 1 98.88 166 SER B O 1
ATOM 2667 N N . PHE B 1 167 ? -11.828 2.475 2.912 1 98.94 167 PHE B N 1
ATOM 2668 C CA . PHE B 1 167 ? -11.047 3.361 2.059 1 98.94 167 PHE B CA 1
ATOM 2669 C C . PHE B 1 167 ? -11.672 4.746 1.995 1 98.94 167 PHE B C 1
ATOM 2671 O O . PHE B 1 167 ? -10.984 5.758 2.121 1 98.94 167 PHE B O 1
ATOM 2678 N N . ILE B 1 168 ? -12.945 4.809 1.77 1 98.94 168 ILE B N 1
ATOM 2679 C CA . ILE B 1 168 ? -13.664 6.078 1.688 1 98.94 168 ILE B CA 1
ATOM 2680 C C . ILE B 1 168 ? -13.477 6.859 2.986 1 98.94 168 ILE B C 1
ATOM 2682 O O . ILE B 1 168 ? -13.219 8.062 2.959 1 98.94 168 ILE B O 1
ATOM 2686 N N . MET B 1 169 ? -13.539 6.191 4.125 1 98.94 169 MET B N 1
ATOM 2687 C CA . MET B 1 169 ? -13.359 6.848 5.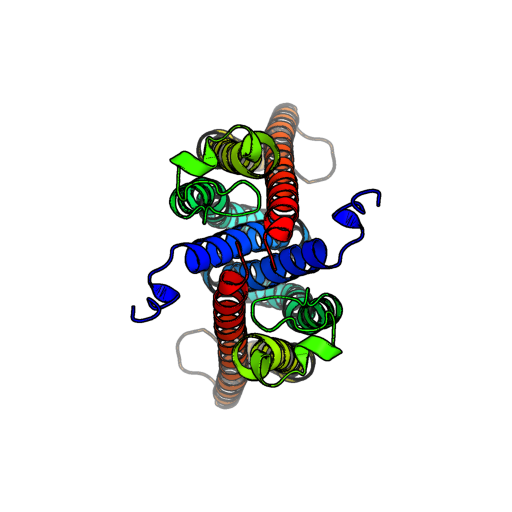418 1 98.94 169 MET B CA 1
ATOM 2688 C C . MET B 1 169 ? -11.93 7.344 5.586 1 98.94 169 MET B C 1
ATOM 2690 O O . MET B 1 169 ? -11.695 8.383 6.211 1 98.94 169 MET B O 1
ATOM 2694 N N . ALA B 1 170 ? -10.992 6.566 5.066 1 98.94 170 ALA B N 1
ATOM 2695 C CA . ALA B 1 170 ? -9.609 7.031 5.105 1 98.94 170 ALA B CA 1
ATOM 2696 C C . ALA B 1 170 ? -9.438 8.312 4.285 1 98.94 170 ALA B C 1
ATOM 2698 O O . ALA B 1 170 ? -8.68 9.203 4.672 1 98.94 170 ALA B O 1
ATOM 2699 N N . VAL B 1 171 ? -10.133 8.383 3.189 1 98.88 171 VAL B N 1
ATOM 2700 C CA . VAL B 1 171 ? -10.086 9.586 2.361 1 98.88 171 VAL B CA 1
ATOM 2701 C C . VAL B 1 171 ? -10.734 10.75 3.107 1 98.88 171 VAL B C 1
ATOM 2703 O O . VAL B 1 171 ? -10.18 11.852 3.156 1 98.88 171 VAL B O 1
ATOM 2706 N N . VAL B 1 172 ? -11.883 10.531 3.701 1 98.81 172 VAL B N 1
ATOM 2707 C CA . VAL B 1 172 ? -12.57 11.555 4.477 1 98.81 172 VAL B CA 1
ATOM 2708 C C . VAL B 1 172 ? -11.664 12.062 5.594 1 98.81 172 VAL B C 1
ATOM 2710 O O . VAL B 1 172 ? -11.539 13.273 5.805 1 98.81 172 VAL B O 1
ATOM 2713 N N . TYR B 1 173 ? -11.031 11.164 6.273 1 98.56 173 TYR B N 1
ATOM 2714 C CA . TYR B 1 173 ? -10.102 11.516 7.34 1 98.56 173 TYR B CA 1
ATOM 2715 C C . TYR B 1 173 ? -8.977 12.398 6.812 1 98.56 173 TYR B C 1
ATOM 2717 O O . TYR B 1 173 ? -8.602 13.383 7.449 1 98.56 173 TYR B O 1
ATOM 2725 N N . GLY B 1 174 ? -8.461 12.008 5.648 1 98.31 174 GLY B N 1
ATOM 2726 C CA . GLY B 1 174 ? -7.383 12.781 5.055 1 98.31 174 GLY B CA 1
ATOM 2727 C C . GLY B 1 174 ? -7.793 14.195 4.688 1 98.31 174 GLY B C 1
ATOM 2728 O O . GLY B 1 174 ? -7.02 15.133 4.867 1 98.31 174 GLY B O 1
ATOM 2729 N N . VAL B 1 175 ? -8.938 14.328 4.188 1 97.75 175 VAL B N 1
ATOM 2730 C CA . VAL B 1 175 ? -9.453 15.656 3.85 1 97.75 175 VAL B CA 1
ATOM 2731 C C . VAL B 1 175 ? -9.609 16.484 5.117 1 97.75 175 VAL B C 1
ATOM 2733 O O . VAL B 1 175 ? -9.203 17.656 5.16 1 97.75 175 VAL B O 1
ATOM 2736 N N . ALA B 1 176 ? -10.141 15.922 6.156 1 95.44 176 ALA B N 1
ATOM 2737 C CA . ALA B 1 176 ? -10.273 16.625 7.43 1 95.44 176 ALA B CA 1
ATOM 2738 C C . ALA B 1 176 ? -8.906 17.016 7.988 1 95.44 176 ALA B C 1
ATOM 2740 O O . ALA B 1 176 ? -8.719 18.141 8.445 1 95.44 176 ALA B O 1
ATOM 2741 N N . LEU B 1 177 ? -8.016 16.094 7.953 1 95.62 177 LEU B N 1
ATOM 2742 C CA . LEU B 1 177 ? -6.668 16.328 8.453 1 95.62 177 LEU B CA 1
ATOM 2743 C C . LEU B 1 177 ? -5.988 17.453 7.688 1 95.62 177 LEU B C 1
ATOM 2745 O O . LEU B 1 177 ? -5.246 18.25 8.266 1 95.62 177 LEU B O 1
ATOM 2749 N N . SER B 1 178 ? -6.27 17.516 6.383 1 95.06 178 SER B N 1
ATOM 2750 C CA . SER B 1 178 ? -5.652 18.531 5.543 1 95.06 178 SER B CA 1
ATOM 2751 C C . SER B 1 178 ? -6.07 19.938 5.98 1 95.06 178 SER B C 1
ATOM 2753 O O . SER B 1 178 ? -5.34 20.906 5.766 1 95.06 178 SER B O 1
ATOM 2755 N N . GLY B 1 179 ? -7.207 20.078 6.602 1 92 179 GLY B N 1
ATOM 2756 C CA . GLY B 1 179 ? -7.668 21.359 7.121 1 92 179 GLY B CA 1
ATOM 2757 C C . GLY B 1 179 ? -6.859 21.844 8.312 1 92 179 GLY B C 1
ATOM 2758 O O . GLY B 1 179 ? -6.965 23 8.703 1 92 179 GLY B O 1
ATOM 2759 N N . ARG B 1 180 ? -6.012 20.984 8.766 1 90.94 180 ARG B N 1
ATOM 2760 C CA . ARG B 1 180 ? -5.207 21.328 9.93 1 90.94 180 ARG B CA 1
ATOM 2761 C C . ARG B 1 180 ? -3.775 21.656 9.531 1 90.94 180 ARG B C 1
ATOM 2763 O O . ARG B 1 180 ? -2.93 21.906 10.391 1 90.94 180 ARG B O 1
ATOM 2770 N N . ILE B 1 181 ? -3.51 21.641 8.297 1 89.75 181 ILE B N 1
ATOM 2771 C CA . ILE B 1 181 ? -2.18 21.969 7.793 1 89.75 181 ILE B CA 1
ATOM 2772 C C . ILE B 1 181 ? -2.07 23.484 7.566 1 89.75 181 ILE B C 1
ATOM 2774 O O . ILE B 1 181 ? -2.92 24.078 6.902 1 89.75 181 ILE B O 1
ATOM 2778 N N . VAL B 1 182 ? -1.131 24.078 8.188 1 84 182 VAL B N 1
ATOM 2779 C CA . VAL B 1 182 ? -0.902 25.516 8.07 1 84 182 VAL B CA 1
ATOM 2780 C C . VAL B 1 182 ? 0.47 25.766 7.453 1 84 182 VAL B C 1
ATOM 2782 O O . VAL B 1 182 ? 1.379 24.953 7.582 1 84 182 VAL B O 1
#